Protein AF-A0A4Q3JNG3-F1 (afdb_monomer_lite)

Sequence (302 aa):
MRSLGPVLALSFLWLTTGCERRPDPTDTPTARASVAVTAATTSVREPAAAVPAASVPATAAASAPGRKRGPRGIKQVSTELSKRCGPKKDAENNLEMKMQMSESLDCMRRKMNADLDEVLLPLKKSDPARFKALMSEQATWNRALEVSCRAEEELAWLNFDDGSRDDGTARGYAYMGCLDTAITERVLYARAMGASDAAALARRIDEVQPRGSKVKAHLADRKKAAVRWVMTPPGKSEFGAPADWKAFAADLDTIEKNDAELARSTCAGWADLARALGGEEACRKKAELYYVLQGNGDPSER

Structure (mmCIF, N/CA/C/O backbone):
data_AF-A0A4Q3JNG3-F1
#
_entry.id   AF-A0A4Q3JNG3-F1
#
loop_
_atom_site.group_PDB
_atom_site.id
_atom_site.type_symbol
_atom_site.label_atom_id
_atom_site.label_alt_id
_atom_site.label_comp_id
_atom_site.label_asym_id
_atom_site.label_entity_id
_atom_site.label_seq_id
_atom_site.pdbx_PDB_ins_code
_atom_site.Cartn_x
_atom_site.Cartn_y
_atom_site.Cartn_z
_atom_site.occupancy
_atom_site.B_iso_or_equiv
_atom_site.auth_seq_id
_atom_site.auth_comp_id
_atom_site.auth_asym_id
_atom_site.auth_atom_id
_atom_site.pdbx_PDB_model_num
ATOM 1 N N . MET A 1 1 ? -18.462 58.525 2.658 1.00 42.47 1 MET A N 1
ATOM 2 C CA . MET A 1 1 ? -17.107 58.369 3.227 1.00 42.47 1 MET A CA 1
ATOM 3 C C . MET A 1 1 ? -17.106 57.108 4.079 1.00 42.47 1 MET A C 1
ATOM 5 O O . MET A 1 1 ? -17.708 57.113 5.143 1.00 42.47 1 MET A O 1
ATOM 9 N N . ARG A 1 2 ? -16.586 55.990 3.558 1.00 39.72 2 ARG A N 1
ATOM 10 C CA . ARG A 1 2 ? -16.548 54.695 4.258 1.00 39.72 2 ARG A CA 1
ATOM 11 C C . ARG A 1 2 ? -15.093 54.361 4.581 1.00 39.72 2 ARG A C 1
ATOM 13 O O . ARG A 1 2 ? -14.244 54.426 3.701 1.00 39.72 2 ARG A O 1
ATOM 20 N N . SER A 1 3 ? -14.855 54.084 5.858 1.00 37.91 3 SER A N 1
ATOM 21 C CA . SER A 1 3 ? -13.564 53.755 6.459 1.00 37.91 3 SER A CA 1
ATOM 22 C C . SER A 1 3 ? -13.060 52.395 5.960 1.00 37.91 3 SER A C 1
ATOM 24 O O . SER A 1 3 ? -13.808 51.418 5.963 1.00 37.91 3 SER A O 1
ATOM 26 N N . LEU A 1 4 ? -11.805 52.361 5.505 1.00 43.47 4 LEU A N 1
ATOM 27 C CA . LEU A 1 4 ? -11.046 51.155 5.180 1.00 43.47 4 LEU A CA 1
ATOM 28 C C . LEU A 1 4 ? -10.389 50.639 6.468 1.00 43.47 4 LEU A C 1
ATOM 30 O O . LEU A 1 4 ? -9.612 51.355 7.097 1.00 43.47 4 LEU A O 1
ATOM 34 N N . GLY A 1 5 ? -10.724 49.408 6.860 1.00 39.41 5 GLY A N 1
ATOM 35 C CA . GLY A 1 5 ? -10.081 48.698 7.967 1.00 39.41 5 GLY A CA 1
ATOM 36 C C . GLY A 1 5 ? -8.713 48.114 7.575 1.00 39.41 5 GLY A C 1
ATOM 37 O O . GLY A 1 5 ? -8.444 47.930 6.385 1.00 39.41 5 GLY A O 1
ATOM 38 N N . PRO A 1 6 ? -7.839 47.823 8.555 1.00 49.19 6 PRO A N 1
ATOM 39 C CA . PRO A 1 6 ? -6.454 47.445 8.305 1.00 49.19 6 PRO A CA 1
ATOM 40 C C . PRO A 1 6 ? -6.313 45.993 7.828 1.00 49.19 6 PRO A C 1
ATOM 42 O O . PRO A 1 6 ? -6.915 45.067 8.371 1.00 49.19 6 PRO A O 1
ATOM 45 N N . VAL A 1 7 ? -5.456 45.816 6.823 1.00 39.75 7 VAL A N 1
ATOM 46 C CA . VAL A 1 7 ? -4.972 44.530 6.315 1.00 39.75 7 VAL A CA 1
ATOM 47 C C . VAL A 1 7 ? -3.924 43.987 7.290 1.00 39.75 7 VAL A C 1
ATOM 49 O O . VAL A 1 7 ? -2.859 44.576 7.463 1.00 39.75 7 VAL A O 1
ATOM 52 N N . LEU A 1 8 ? -4.229 42.859 7.931 1.00 43.22 8 LEU A N 1
ATOM 53 C CA . LEU A 1 8 ? -3.277 42.068 8.712 1.00 43.22 8 LEU A CA 1
ATOM 54 C C . LEU A 1 8 ? -2.333 41.332 7.752 1.00 43.22 8 LEU A C 1
ATOM 56 O O . LEU A 1 8 ? -2.714 40.356 7.108 1.00 43.22 8 LEU A O 1
ATOM 60 N N . ALA A 1 9 ? -1.098 41.820 7.659 1.00 38.28 9 ALA A N 1
ATOM 61 C CA . ALA A 1 9 ? 0.003 41.140 6.994 1.00 38.28 9 ALA A CA 1
ATOM 62 C C . ALA A 1 9 ? 0.494 39.973 7.869 1.00 38.28 9 ALA A C 1
ATOM 64 O O . ALA A 1 9 ? 1.100 40.178 8.921 1.00 38.28 9 ALA A O 1
ATOM 65 N N . LEU A 1 10 ? 0.216 38.742 7.439 1.00 42.19 10 LEU A N 1
ATOM 66 C CA . LEU A 1 10 ? 0.813 37.528 7.993 1.00 42.19 10 LEU A CA 1
ATOM 67 C C . LEU A 1 10 ? 2.186 37.313 7.346 1.00 42.19 10 LEU A C 1
ATOM 69 O O . LEU A 1 10 ? 2.298 36.822 6.224 1.00 42.19 10 LEU A O 1
ATOM 73 N N . SER A 1 11 ? 3.233 37.700 8.070 1.00 38.81 11 SER A N 1
ATOM 74 C CA . SER A 1 11 ? 4.623 37.397 7.740 1.00 38.81 11 SER A CA 1
ATOM 75 C C . SER A 1 11 ? 4.890 35.898 7.903 1.00 38.81 11 SER A C 1
ATOM 77 O O . SER A 1 11 ? 4.956 35.385 9.019 1.00 38.81 11 SER A O 1
ATOM 79 N N . PHE A 1 12 ? 5.072 35.193 6.787 1.00 42.25 12 PHE A N 1
ATOM 80 C CA . PHE A 1 12 ? 5.659 33.854 6.761 1.00 42.25 12 PHE A CA 1
ATOM 81 C C . PHE A 1 12 ? 7.185 33.975 6.892 1.00 42.25 12 PHE A C 1
ATOM 83 O O . PHE A 1 12 ? 7.879 34.237 5.911 1.00 42.25 12 PHE A O 1
ATOM 90 N N . LEU A 1 13 ? 7.715 33.780 8.104 1.00 42.19 13 LEU A N 1
ATOM 91 C CA . LEU A 1 13 ? 9.133 33.470 8.296 1.00 42.19 13 LEU A CA 1
ATOM 92 C C . LEU A 1 13 ? 9.386 32.033 7.818 1.00 42.19 13 LEU A C 1
ATOM 94 O O . LEU A 1 13 ? 9.043 31.070 8.503 1.00 42.19 13 LEU A O 1
ATOM 98 N N . TRP A 1 14 ? 10.008 31.893 6.651 1.00 43.59 14 TRP A N 1
ATOM 99 C CA . TRP A 1 14 ? 10.692 30.663 6.266 1.00 43.59 14 TRP A CA 1
ATOM 100 C C . TRP A 1 14 ? 12.035 30.613 6.999 1.00 43.59 14 TRP A C 1
ATOM 102 O O . TRP A 1 14 ? 12.946 31.386 6.708 1.00 43.59 14 TRP A O 1
ATOM 112 N N . LEU A 1 15 ? 12.144 29.716 7.978 1.00 45.28 15 LEU A N 1
ATOM 113 C CA . LEU A 1 15 ? 13.413 29.335 8.592 1.00 45.28 15 LEU A CA 1
ATOM 114 C C . LEU A 1 15 ? 14.251 28.587 7.549 1.00 45.28 15 LEU A C 1
ATOM 116 O O . LEU A 1 15 ? 13.977 27.436 7.217 1.00 45.28 15 LEU A O 1
ATOM 120 N N . THR A 1 16 ? 15.282 29.253 7.039 1.00 49.97 16 THR A N 1
ATOM 121 C CA . THR A 1 16 ? 16.372 28.637 6.284 1.00 49.97 16 THR A CA 1
ATOM 122 C C . THR A 1 16 ? 17.246 27.841 7.252 1.00 49.97 16 THR A C 1
ATOM 124 O O . THR A 1 16 ? 18.165 28.385 7.865 1.00 49.97 16 THR A O 1
ATOM 127 N N . THR A 1 17 ? 16.956 26.555 7.436 1.00 52.09 17 THR A N 1
ATOM 128 C CA . THR A 1 17 ? 17.897 25.631 8.080 1.00 52.09 17 THR A CA 1
ATOM 129 C C . THR A 1 17 ? 19.062 25.381 7.130 1.00 52.09 17 THR A C 1
ATOM 131 O O . THR A 1 17 ? 18.867 24.931 6.001 1.00 52.09 17 THR A O 1
ATOM 134 N N . GLY A 1 18 ? 20.255 25.759 7.586 1.00 42.28 18 GLY A N 1
ATOM 135 C CA . GLY A 1 18 ? 21.490 25.759 6.820 1.00 42.28 18 GLY A CA 1
ATOM 136 C C . GLY A 1 18 ? 21.957 24.376 6.373 1.00 42.28 18 GLY A C 1
ATOM 137 O O . GLY A 1 18 ? 21.715 23.358 7.017 1.00 42.28 18 GLY A O 1
ATOM 138 N N . CYS A 1 19 ? 22.676 24.378 5.253 1.00 44.31 19 CYS A N 1
ATOM 139 C CA . CYS A 1 19 ? 23.507 23.274 4.805 1.00 44.31 19 CYS A CA 1
ATOM 140 C C . CYS A 1 19 ? 24.690 23.109 5.768 1.00 44.31 19 CYS A C 1
ATOM 142 O O . CYS A 1 19 ? 25.694 23.813 5.651 1.00 44.31 19 CYS A O 1
ATOM 144 N N . GLU A 1 20 ? 24.584 22.181 6.714 1.00 47.69 20 GLU A N 1
ATOM 145 C CA . GLU A 1 20 ? 25.717 21.755 7.531 1.00 47.69 20 GLU A CA 1
ATOM 146 C C . GLU A 1 20 ? 26.538 20.700 6.771 1.00 47.69 20 GLU A C 1
ATOM 148 O O . GLU A 1 20 ? 26.018 19.708 6.254 1.00 47.69 20 GLU A O 1
ATOM 153 N N . ARG A 1 21 ? 27.842 20.972 6.649 1.00 48.53 21 ARG A N 1
ATOM 154 C CA . ARG A 1 21 ? 28.859 20.106 6.038 1.00 48.53 21 ARG A CA 1
ATOM 155 C C . ARG A 1 21 ? 28.829 18.714 6.677 1.00 48.53 21 ARG A C 1
ATOM 157 O O . ARG A 1 21 ? 29.008 18.589 7.885 1.00 48.53 21 ARG A O 1
ATOM 164 N N . ARG A 1 22 ? 28.706 17.668 5.853 1.00 42.03 22 ARG A N 1
ATOM 165 C CA . ARG A 1 22 ? 29.042 16.288 6.244 1.00 42.03 22 ARG A CA 1
ATOM 166 C C . ARG A 1 22 ? 30.533 16.205 6.615 1.00 42.03 22 ARG A C 1
ATOM 168 O O . ARG A 1 22 ? 31.347 16.621 5.791 1.00 42.03 22 ARG A O 1
ATOM 175 N N . PRO A 1 23 ? 30.902 15.659 7.785 1.00 51.22 23 PRO A N 1
ATOM 176 C CA . PRO A 1 23 ? 32.274 15.249 8.050 1.00 51.22 23 PRO A CA 1
ATOM 177 C C . PRO A 1 23 ? 32.625 13.957 7.290 1.00 51.22 23 PRO A C 1
ATOM 179 O O . PRO A 1 23 ? 31.770 13.097 7.066 1.00 51.22 23 PRO A O 1
ATOM 182 N N . ASP A 1 24 ? 33.891 13.876 6.883 1.00 47.88 24 ASP A N 1
ATOM 183 C CA . ASP A 1 24 ? 34.539 12.781 6.152 1.00 47.88 24 ASP A CA 1
ATOM 184 C C . ASP A 1 24 ? 34.564 11.472 6.975 1.00 47.88 24 ASP A C 1
ATOM 186 O O . ASP A 1 24 ? 34.831 11.529 8.180 1.00 47.88 24 ASP A O 1
ATOM 190 N N . PRO A 1 25 ? 34.321 10.286 6.382 1.00 52.41 25 PRO A N 1
ATOM 191 C CA . PRO A 1 25 ? 34.333 9.018 7.094 1.00 52.41 25 PRO A CA 1
ATOM 192 C C . PRO A 1 25 ? 35.705 8.343 6.971 1.00 52.41 25 PRO A C 1
ATOM 194 O O . PRO A 1 25 ? 35.852 7.323 6.303 1.00 52.41 25 PRO A O 1
ATOM 197 N N . THR A 1 26 ? 36.714 8.880 7.644 1.00 54.41 26 THR A N 1
ATOM 198 C CA . THR A 1 26 ? 37.972 8.160 7.892 1.00 54.41 26 THR A CA 1
ATOM 199 C C . THR A 1 26 ? 38.423 8.457 9.305 1.00 54.41 26 THR A C 1
ATOM 201 O O . THR A 1 26 ? 39.053 9.475 9.549 1.00 54.41 26 THR A O 1
ATOM 204 N N . ASP A 1 27 ? 37.976 7.614 10.234 1.00 43.53 27 ASP A N 1
ATOM 205 C CA . ASP A 1 27 ? 38.786 7.043 11.314 1.00 43.53 27 ASP A CA 1
ATOM 206 C C . ASP A 1 27 ? 37.852 6.430 12.359 1.00 43.53 27 ASP A C 1
ATOM 208 O O . ASP A 1 27 ? 37.088 7.106 13.049 1.00 43.53 27 ASP A O 1
ATOM 212 N N . THR A 1 28 ? 37.897 5.108 12.500 1.00 42.06 28 THR A N 1
ATOM 213 C CA . THR A 1 28 ? 37.402 4.461 13.716 1.00 42.06 28 THR A CA 1
ATOM 214 C C . THR A 1 28 ? 38.398 3.387 14.132 1.00 42.06 28 THR A C 1
ATOM 216 O O . THR A 1 28 ? 38.625 2.442 13.373 1.00 42.06 28 THR A O 1
ATOM 219 N N . PRO A 1 29 ? 39.017 3.514 15.317 1.00 51.44 29 PRO A N 1
ATOM 220 C CA . PRO A 1 29 ? 39.922 2.508 15.833 1.00 51.44 29 PRO A CA 1
ATOM 221 C C . PRO A 1 29 ? 39.135 1.293 16.332 1.00 51.44 29 PRO A C 1
ATOM 223 O O . PRO A 1 29 ? 38.170 1.392 17.090 1.00 51.44 29 PRO A O 1
ATOM 226 N N . THR A 1 30 ? 39.595 0.123 15.908 1.00 46.47 30 THR A N 1
ATOM 227 C CA . THR A 1 30 ? 39.128 -1.194 16.334 1.00 46.47 30 THR A CA 1
ATOM 228 C C . THR A 1 30 ? 39.436 -1.420 17.816 1.00 46.47 30 THR A C 1
ATOM 230 O O . THR A 1 30 ? 40.560 -1.769 18.172 1.00 46.47 30 THR A O 1
ATOM 233 N N . ALA A 1 31 ? 38.438 -1.285 18.691 1.00 44.03 31 ALA A N 1
ATOM 234 C CA . ALA A 1 31 ? 38.508 -1.777 20.066 1.00 44.03 31 ALA A CA 1
ATOM 235 C C . ALA A 1 31 ? 37.726 -3.096 20.181 1.00 44.03 31 ALA A C 1
ATOM 237 O O . ALA A 1 31 ? 36.497 -3.119 20.203 1.00 44.03 31 ALA A O 1
ATOM 238 N N . ARG A 1 32 ? 38.456 -4.218 20.241 1.00 49.41 32 ARG A N 1
ATOM 239 C CA . ARG A 1 32 ? 37.916 -5.530 20.627 1.00 49.41 32 ARG A CA 1
ATOM 240 C C . ARG A 1 32 ? 37.642 -5.525 22.132 1.00 49.41 32 ARG A C 1
ATOM 242 O O . ARG A 1 32 ? 38.581 -5.578 22.920 1.00 49.41 32 ARG A O 1
ATOM 249 N N . ALA A 1 33 ? 36.372 -5.524 22.520 1.00 45.81 33 ALA A N 1
ATOM 250 C CA . ALA A 1 33 ? 35.957 -5.920 23.860 1.00 45.81 33 ALA A CA 1
ATOM 251 C C . ALA A 1 33 ? 35.550 -7.401 23.836 1.00 45.81 33 ALA A C 1
ATOM 253 O O . ALA A 1 33 ? 34.539 -7.773 23.241 1.00 45.81 33 ALA A O 1
ATOM 254 N N . SER A 1 34 ? 36.361 -8.249 24.465 1.00 49.69 34 SER A N 1
ATOM 255 C CA . SER A 1 34 ? 36.009 -9.635 24.771 1.00 49.69 34 SER A CA 1
ATOM 256 C C . SER A 1 34 ? 35.038 -9.641 25.950 1.00 49.69 34 SER A C 1
ATOM 258 O O . SER A 1 34 ? 35.424 -9.292 27.063 1.00 49.69 34 SER A O 1
ATOM 260 N N . VAL A 1 35 ? 33.785 -10.033 25.721 1.00 46.78 35 VAL A N 1
ATOM 261 C CA . VAL A 1 35 ? 32.819 -10.284 26.798 1.00 46.78 35 VAL A CA 1
ATOM 262 C C . VAL A 1 35 ? 32.815 -11.780 27.090 1.00 46.78 35 VAL A C 1
ATOM 264 O O . VAL A 1 35 ? 32.500 -12.595 26.224 1.00 46.78 35 VAL A O 1
ATOM 267 N N . ALA A 1 36 ? 33.199 -12.134 28.316 1.00 45.00 36 ALA A N 1
ATOM 268 C CA . ALA A 1 36 ? 33.076 -13.480 28.848 1.00 45.00 36 ALA A CA 1
ATOM 269 C C . ALA A 1 36 ? 31.589 -13.831 29.020 1.00 45.00 36 ALA A C 1
ATOM 271 O O . ALA A 1 36 ? 30.841 -13.110 29.678 1.00 45.00 36 ALA A O 1
ATOM 272 N N . VAL A 1 37 ? 31.169 -14.942 28.416 1.00 46.34 37 VAL A N 1
ATOM 273 C CA . VAL A 1 37 ? 29.823 -15.501 28.563 1.00 46.34 37 VAL A CA 1
ATOM 274 C C . VAL A 1 37 ? 29.821 -16.424 29.777 1.00 46.34 37 VAL A C 1
ATOM 276 O O . VAL A 1 37 ? 30.382 -17.517 29.739 1.00 46.34 37 VAL A O 1
ATOM 279 N N . THR A 1 38 ? 29.185 -15.989 30.860 1.00 51.25 38 THR A N 1
ATOM 280 C CA . THR A 1 38 ? 28.880 -16.837 32.016 1.00 51.25 38 THR A CA 1
ATOM 281 C C . THR A 1 38 ? 27.617 -17.638 31.706 1.00 51.25 38 THR A C 1
ATOM 283 O O . THR A 1 38 ? 26.529 -17.078 31.582 1.00 51.25 38 THR A O 1
ATOM 286 N N . ALA A 1 39 ? 27.754 -18.955 31.552 1.00 46.50 39 ALA A N 1
ATOM 287 C CA . ALA A 1 39 ? 26.625 -19.861 31.385 1.00 46.50 39 ALA A CA 1
ATOM 288 C C . ALA A 1 39 ? 25.876 -20.015 32.720 1.00 46.50 39 ALA A C 1
ATOM 290 O O . ALA A 1 39 ? 26.398 -20.597 33.669 1.00 46.50 39 ALA A O 1
ATOM 291 N N . ALA A 1 40 ? 24.651 -19.495 32.794 1.00 51.16 40 ALA A N 1
ATOM 292 C CA . ALA A 1 40 ? 23.727 -19.771 33.887 1.00 51.16 40 ALA A CA 1
ATOM 293 C C . ALA A 1 40 ? 22.872 -20.997 33.530 1.00 51.16 40 ALA A C 1
ATOM 295 O O . ALA A 1 40 ? 21.960 -20.924 32.707 1.00 51.16 40 ALA A O 1
ATOM 296 N N . THR A 1 41 ? 23.169 -22.131 34.160 1.00 56.12 41 THR A N 1
ATOM 297 C CA . THR A 1 41 ? 22.300 -23.314 34.203 1.00 56.12 41 THR A CA 1
ATOM 298 C C . THR A 1 41 ? 20.980 -22.953 34.879 1.00 56.12 41 THR A C 1
ATOM 300 O O . THR A 1 41 ? 20.932 -22.725 36.087 1.00 56.12 41 THR A O 1
ATOM 303 N N . THR A 1 42 ? 19.902 -22.895 34.100 1.00 54.69 42 THR A N 1
ATOM 304 C CA . THR A 1 42 ? 18.534 -22.758 34.607 1.00 54.69 42 THR A CA 1
ATOM 305 C C . THR A 1 42 ? 17.940 -24.142 34.857 1.00 54.69 42 THR A C 1
ATOM 307 O O . THR A 1 42 ? 17.941 -25.014 33.992 1.00 54.69 42 THR A O 1
ATOM 310 N N . SER A 1 43 ? 17.473 -24.330 36.089 1.00 61.28 43 SER A N 1
ATOM 311 C CA . SER A 1 43 ? 16.797 -25.523 36.590 1.00 61.28 43 SER A CA 1
ATOM 312 C C . SER A 1 43 ? 15.460 -25.734 35.873 1.00 61.28 43 SER A C 1
ATOM 314 O O . SER A 1 43 ? 14.629 -24.825 35.810 1.00 61.28 43 SER A O 1
ATOM 316 N N . VAL A 1 44 ? 15.264 -26.936 35.330 1.00 52.59 44 VAL A N 1
ATOM 317 C CA . VAL A 1 44 ? 14.016 -27.387 34.706 1.00 52.59 44 VAL A CA 1
ATOM 318 C C . VAL A 1 44 ? 12.987 -27.613 35.812 1.00 52.59 44 VAL A C 1
ATOM 320 O O . VAL A 1 44 ? 13.115 -28.541 36.608 1.00 52.59 44 VAL A O 1
ATOM 323 N N . ARG A 1 45 ? 11.968 -26.750 35.873 1.00 57.28 45 ARG A N 1
ATOM 324 C CA . ARG A 1 45 ? 10.807 -26.922 36.751 1.00 57.28 45 ARG A CA 1
ATOM 325 C C . ARG A 1 45 ? 9.694 -27.630 35.978 1.00 57.28 45 ARG A C 1
ATOM 327 O O . ARG A 1 45 ? 9.286 -27.186 34.910 1.00 57.28 45 ARG A O 1
ATOM 334 N N . GLU A 1 46 ? 9.254 -28.738 36.550 1.00 60.94 46 GLU A N 1
ATOM 335 C CA . GLU A 1 46 ? 8.200 -29.645 36.094 1.00 60.94 46 GLU A CA 1
ATOM 336 C C . GLU A 1 46 ? 6.856 -28.915 35.854 1.00 60.94 46 GLU A C 1
ATOM 338 O O . GLU A 1 46 ? 6.488 -28.045 36.655 1.00 60.94 46 GLU A O 1
ATOM 343 N N . PRO A 1 47 ? 6.113 -29.217 34.770 1.00 62.66 47 PRO A N 1
ATOM 344 C CA . PRO A 1 47 ? 4.846 -28.555 34.479 1.00 62.66 47 PRO A CA 1
ATOM 345 C C . PRO A 1 47 ? 3.724 -29.076 35.388 1.00 62.66 47 PRO A C 1
ATOM 347 O O . PRO A 1 47 ? 3.372 -30.253 35.366 1.00 62.66 47 PRO A O 1
ATOM 350 N N . ALA A 1 48 ? 3.129 -28.167 36.163 1.00 58.88 48 ALA A N 1
ATOM 351 C CA . ALA A 1 48 ? 1.906 -28.428 36.912 1.00 58.88 48 ALA A CA 1
ATOM 352 C C . ALA A 1 48 ? 0.712 -28.621 35.959 1.00 58.88 48 ALA A C 1
ATOM 354 O O . ALA A 1 48 ? 0.577 -27.920 34.953 1.00 58.88 48 ALA A O 1
ATOM 355 N N . ALA A 1 49 ? -0.148 -29.580 36.303 1.00 60.25 49 ALA A N 1
ATOM 356 C CA . ALA A 1 49 ? -1.317 -29.999 35.542 1.00 60.25 49 ALA A CA 1
ATOM 357 C C . ALA A 1 49 ? -2.253 -28.833 35.166 1.00 60.25 49 ALA A C 1
ATOM 359 O O . ALA A 1 49 ? -2.569 -27.965 35.981 1.00 60.25 49 ALA A O 1
ATOM 360 N N . ALA A 1 50 ? -2.711 -28.852 33.914 1.00 51.00 50 ALA A N 1
ATOM 361 C CA . ALA A 1 50 ? -3.607 -27.863 33.336 1.00 51.00 50 ALA A CA 1
ATOM 362 C C . ALA A 1 50 ? -4.995 -27.899 33.998 1.00 51.00 50 ALA A C 1
ATOM 364 O O . ALA A 1 50 ? -5.691 -28.914 33.971 1.00 51.00 50 ALA A O 1
ATOM 365 N N . VAL A 1 51 ? -5.409 -26.760 34.553 1.00 59.97 51 VAL A N 1
ATOM 366 C CA . VAL A 1 51 ? -6.786 -26.516 34.996 1.00 59.97 51 VAL A CA 1
ATOM 367 C C . VAL A 1 51 ? -7.642 -26.220 33.754 1.00 59.97 51 VAL A C 1
ATOM 369 O O . VAL A 1 51 ? -7.241 -25.380 32.944 1.00 59.97 51 VAL A O 1
ATOM 372 N N . PRO A 1 52 ? -8.803 -26.875 33.562 1.00 58.62 52 PRO A N 1
ATOM 373 C CA . PRO A 1 52 ? -9.677 -26.605 32.425 1.00 58.62 52 PRO A CA 1
ATOM 374 C C . PRO A 1 52 ? -10.187 -25.159 32.473 1.00 58.62 52 PRO A C 1
ATOM 376 O O . PRO A 1 52 ? -10.805 -24.728 33.447 1.00 58.62 52 PRO A O 1
ATOM 379 N N . ALA A 1 53 ? -9.907 -24.403 31.411 1.00 52.16 53 ALA A N 1
ATOM 380 C CA . ALA A 1 53 ? -10.354 -23.027 31.258 1.00 52.16 53 ALA A CA 1
ATOM 381 C C . ALA A 1 53 ? -11.886 -22.979 31.163 1.00 52.16 53 ALA A C 1
ATOM 383 O O . ALA A 1 53 ? -12.484 -23.498 30.218 1.00 52.16 53 ALA A O 1
ATOM 384 N N . ALA A 1 54 ? -12.515 -22.340 32.150 1.00 49.62 54 ALA A N 1
ATOM 385 C CA . ALA A 1 54 ? -13.939 -22.050 32.142 1.00 49.62 54 ALA A CA 1
ATOM 386 C C . ALA A 1 54 ? -14.290 -21.212 30.903 1.00 49.62 54 ALA A C 1
ATOM 388 O O . ALA A 1 54 ? -13.775 -20.111 30.699 1.00 49.62 54 ALA A O 1
ATOM 389 N N . SER A 1 55 ? -15.160 -21.759 30.060 1.00 48.72 55 SER A N 1
ATOM 390 C CA . SER A 1 55 ? -15.673 -21.108 28.861 1.00 48.72 55 SER A CA 1
ATOM 391 C C . SER A 1 55 ? -16.594 -19.964 29.284 1.00 48.72 55 SER A C 1
ATOM 393 O O . SER A 1 55 ? -17.733 -20.194 29.685 1.00 48.72 55 SER A O 1
ATOM 395 N N . VAL A 1 56 ? -16.105 -18.724 29.240 1.00 46.94 56 VAL A N 1
ATOM 396 C CA . VAL A 1 56 ? -16.964 -17.554 29.449 1.00 46.94 56 VAL A CA 1
ATOM 397 C C . VAL A 1 56 ? -17.853 -17.412 28.208 1.00 46.94 56 VAL A C 1
ATOM 399 O O . VAL A 1 56 ? -17.319 -17.295 27.101 1.00 46.94 56 VAL A O 1
ATOM 402 N N . PRO A 1 57 ? -19.190 -17.449 28.342 1.00 47.81 57 PRO A N 1
ATOM 403 C CA . PRO A 1 57 ? -20.082 -17.273 27.208 1.00 47.81 57 PRO A CA 1
ATOM 404 C C . PRO A 1 57 ? -19.865 -15.886 26.601 1.00 47.81 57 PRO A C 1
ATOM 406 O O . PRO A 1 57 ? -19.852 -14.879 27.307 1.00 47.81 57 PRO A O 1
ATOM 409 N N . ALA A 1 58 ? -19.689 -15.846 25.280 1.00 46.44 58 ALA A N 1
ATOM 410 C CA . ALA A 1 58 ? -19.618 -14.616 24.508 1.00 46.44 58 ALA A CA 1
ATOM 411 C C . ALA A 1 58 ? -20.970 -13.897 24.596 1.00 46.44 58 ALA A C 1
ATOM 413 O O . ALA A 1 58 ? -21.884 -14.147 23.810 1.00 46.44 58 ALA A O 1
ATOM 414 N N . THR A 1 59 ? -21.122 -13.018 25.583 1.00 43.28 59 THR A N 1
ATOM 415 C CA . THR A 1 59 ? -22.249 -12.098 25.660 1.00 43.28 59 THR A CA 1
ATOM 416 C C . THR A 1 59 ? -22.178 -11.195 24.437 1.00 43.28 59 THR A C 1
ATOM 418 O O . THR A 1 59 ? -21.302 -10.338 24.321 1.00 43.28 59 THR A O 1
ATOM 421 N N . ALA A 1 60 ? -23.090 -11.423 23.491 1.00 46.84 60 ALA A N 1
ATOM 422 C CA . ALA A 1 60 ? -23.323 -10.544 22.360 1.00 46.84 60 ALA A CA 1
ATOM 423 C C . ALA A 1 60 ? -23.672 -9.156 22.911 1.00 46.84 60 ALA A C 1
ATOM 425 O O . ALA A 1 60 ? -24.794 -8.910 23.352 1.00 46.84 60 ALA A O 1
ATOM 426 N N . ALA A 1 61 ? -22.678 -8.269 22.959 1.00 49.03 61 ALA A N 1
ATOM 427 C CA . ALA A 1 61 ? -22.857 -6.899 23.398 1.00 49.03 61 ALA A CA 1
ATOM 428 C C . ALA A 1 61 ? -23.902 -6.244 22.489 1.00 49.03 61 ALA A C 1
ATOM 430 O O . ALA A 1 61 ? -23.654 -6.008 21.302 1.00 49.03 61 ALA A O 1
ATOM 431 N N . ALA A 1 62 ? -25.088 -5.991 23.048 1.00 47.47 62 ALA A N 1
ATOM 432 C CA . ALA A 1 62 ? -26.139 -5.236 22.393 1.00 47.47 62 ALA A CA 1
ATOM 433 C C . ALA A 1 62 ? -25.535 -3.920 21.887 1.00 47.47 62 ALA A C 1
ATOM 435 O O . ALA A 1 62 ? -24.897 -3.177 22.636 1.00 47.47 62 ALA A O 1
ATOM 436 N N . SER A 1 63 ? -25.659 -3.685 20.582 1.00 47.53 63 SER A N 1
ATOM 437 C CA . SER A 1 63 ? -25.043 -2.542 19.914 1.00 47.53 63 SER A CA 1
ATOM 438 C C . SER A 1 63 ? -25.568 -1.250 20.528 1.00 47.53 63 SER A C 1
ATOM 440 O O . SER A 1 63 ? -26.747 -0.935 20.383 1.00 47.53 63 SER A O 1
ATOM 442 N N . ALA A 1 64 ? -24.694 -0.509 21.212 1.00 49.72 64 ALA A N 1
ATOM 443 C CA . ALA A 1 64 ? -25.024 0.815 21.713 1.00 49.72 64 ALA A CA 1
ATOM 444 C C . ALA A 1 64 ? -25.575 1.679 20.555 1.00 49.72 64 ALA A C 1
ATOM 446 O O . ALA A 1 64 ? -24.980 1.687 19.465 1.00 49.72 64 ALA A O 1
ATOM 447 N N . PRO A 1 65 ? -26.704 2.383 20.751 1.00 43.50 65 PRO A N 1
ATOM 448 C CA . PRO A 1 65 ? -27.276 3.247 19.728 1.00 43.50 65 PRO A CA 1
ATOM 449 C C . PRO A 1 65 ? -26.254 4.329 19.355 1.00 43.50 65 PRO A C 1
A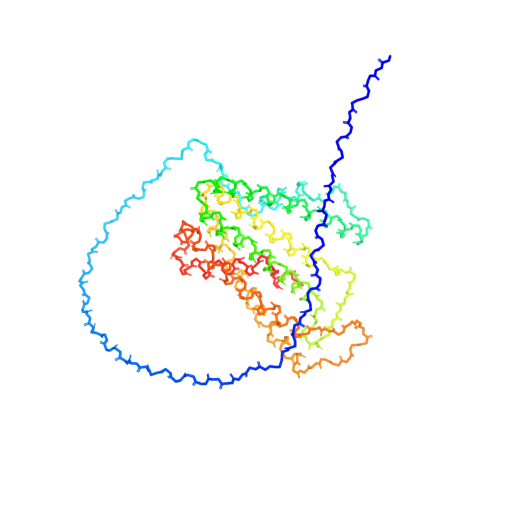TOM 451 O O . PRO A 1 65 ? -25.818 5.099 20.205 1.00 43.50 65 PRO A O 1
ATOM 454 N N . GLY A 1 66 ? -25.829 4.344 18.086 1.00 63.94 66 GLY A N 1
ATOM 455 C CA . GLY A 1 66 ? -24.851 5.306 17.557 1.00 63.94 66 GLY A CA 1
ATOM 456 C C . GLY A 1 66 ? -23.571 4.713 16.956 1.00 63.94 66 GLY A C 1
ATOM 457 O O . GLY A 1 66 ? -22.778 5.469 16.398 1.00 63.94 66 GLY A O 1
ATOM 458 N N . ARG A 1 67 ? -23.347 3.388 16.994 1.00 64.75 67 ARG A N 1
ATOM 459 C CA . ARG A 1 67 ? -22.218 2.791 16.249 1.00 64.75 67 ARG A CA 1
ATOM 460 C C . ARG A 1 67 ? -22.394 3.018 14.743 1.00 64.75 67 ARG A C 1
ATOM 462 O O . ARG A 1 67 ? -23.358 2.534 14.146 1.00 64.75 67 ARG A O 1
ATOM 469 N N . LYS A 1 68 ? -21.448 3.742 14.126 1.00 74.81 68 LYS A N 1
ATOM 470 C CA . LYS A 1 68 ? -21.345 3.855 12.663 1.00 74.81 68 LYS A CA 1
ATOM 471 C C . LYS A 1 68 ? -21.321 2.435 12.088 1.00 74.81 68 LYS A C 1
ATOM 473 O O . LYS A 1 68 ? -20.557 1.595 12.559 1.00 74.81 68 LYS A O 1
ATOM 478 N N . ARG A 1 69 ? -22.180 2.148 11.101 1.00 77.81 69 ARG A N 1
ATOM 479 C CA . ARG A 1 69 ? -22.152 0.850 10.407 1.00 77.81 69 ARG A CA 1
ATOM 480 C C . ARG A 1 69 ? -20.749 0.637 9.836 1.00 77.81 69 ARG A C 1
ATOM 482 O O . ARG A 1 69 ? -20.217 1.551 9.206 1.00 77.81 69 ARG A O 1
ATOM 489 N N . GLY A 1 70 ? -20.189 -0.553 10.049 1.00 76.62 70 GLY A N 1
ATOM 490 C CA . GLY A 1 70 ? -18.896 -0.940 9.491 1.00 76.62 70 GLY A CA 1
ATOM 491 C C . GLY A 1 70 ? -18.851 -0.799 7.962 1.00 76.62 70 GLY A C 1
ATOM 492 O O . GLY A 1 70 ? -19.899 -0.725 7.302 1.00 76.62 70 GLY A O 1
ATOM 493 N N . PRO A 1 71 ? -17.647 -0.726 7.373 1.00 82.38 71 PRO A N 1
ATOM 494 C CA . PRO A 1 71 ? -17.493 -0.568 5.934 1.00 82.38 71 PRO A CA 1
ATOM 495 C C . PRO A 1 71 ? -18.070 -1.773 5.181 1.00 82.38 71 PRO A C 1
ATOM 497 O O . PRO A 1 71 ? -17.909 -2.925 5.577 1.00 82.38 71 PRO A O 1
ATOM 500 N N . ARG A 1 72 ? -18.723 -1.513 4.045 1.00 78.69 72 ARG A N 1
ATOM 501 C CA . ARG A 1 72 ? -19.432 -2.533 3.252 1.00 78.69 72 ARG A CA 1
ATOM 502 C C . ARG A 1 72 ? -18.522 -3.278 2.249 1.00 78.69 72 ARG A C 1
ATOM 504 O O . ARG A 1 72 ? -18.951 -3.622 1.153 1.00 78.69 72 ARG A O 1
ATOM 511 N N . GLY A 1 73 ? -17.271 -3.537 2.632 1.00 93.00 73 GLY A N 1
ATOM 512 C CA . GLY A 1 73 ? -16.273 -4.247 1.817 1.00 93.00 73 GLY A CA 1
ATOM 513 C C . GLY A 1 73 ? -15.565 -3.383 0.763 1.00 93.00 73 GLY A C 1
ATOM 514 O O . GLY A 1 73 ? -15.966 -2.250 0.486 1.00 93.00 73 GLY A O 1
ATOM 515 N N . ILE A 1 74 ? -14.497 -3.929 0.168 1.00 95.44 74 ILE A N 1
ATOM 516 C CA . ILE A 1 74 ? -13.574 -3.176 -0.700 1.00 95.44 74 ILE A CA 1
ATOM 517 C C . ILE A 1 74 ? -14.236 -2.653 -1.982 1.00 95.44 74 ILE A C 1
ATOM 519 O O . ILE A 1 74 ? -14.014 -1.509 -2.364 1.00 95.44 74 ILE A O 1
ATOM 523 N N . LYS A 1 75 ? -15.127 -3.439 -2.607 1.00 96.19 75 LYS A N 1
ATOM 524 C CA . LYS A 1 75 ? -15.819 -3.052 -3.851 1.00 96.19 75 LYS A CA 1
ATOM 525 C C . LYS A 1 75 ? -16.674 -1.803 -3.666 1.00 96.19 75 LYS A C 1
ATOM 527 O O . LYS A 1 75 ? -16.701 -0.936 -4.536 1.00 96.19 75 LYS A O 1
ATOM 532 N N . GLN A 1 76 ? -17.352 -1.687 -2.523 1.00 96.00 76 GLN A N 1
ATOM 533 C CA . GLN A 1 76 ? -18.143 -0.499 -2.230 1.00 96.00 76 GLN A CA 1
ATOM 534 C C . GLN A 1 76 ? -17.255 0.713 -1.938 1.00 96.00 76 GLN A C 1
ATOM 536 O O . GLN A 1 76 ? -17.592 1.809 -2.377 1.00 96.00 76 GLN A O 1
ATOM 541 N N . VAL A 1 77 ? -16.140 0.526 -1.222 1.00 96.50 77 VAL A N 1
ATOM 542 C CA . VAL A 1 77 ? -15.172 1.608 -0.985 1.00 96.50 77 VAL A CA 1
ATOM 543 C C . VAL A 1 77 ? -14.619 2.118 -2.316 1.00 96.50 77 VAL A C 1
ATOM 545 O O . VAL A 1 77 ? -14.704 3.314 -2.571 1.00 96.50 77 VAL A O 1
ATOM 548 N N . SER A 1 78 ? -14.160 1.220 -3.189 1.00 97.00 78 SER A N 1
ATOM 549 C CA . SER A 1 78 ? -13.691 1.558 -4.538 1.00 97.00 78 SER A CA 1
ATOM 550 C C . SER A 1 78 ? -14.772 2.295 -5.337 1.00 97.00 78 SER A C 1
ATOM 552 O O . SER A 1 78 ? -14.544 3.418 -5.767 1.00 97.00 78 SER A O 1
ATOM 554 N N . THR A 1 79 ? -15.999 1.764 -5.413 1.00 97.50 79 THR A N 1
ATOM 555 C CA . THR A 1 79 ? -17.115 2.413 -6.134 1.00 97.50 79 THR A CA 1
ATOM 556 C C . THR A 1 79 ? -17.418 3.822 -5.608 1.00 97.50 79 THR A C 1
ATOM 558 O O . THR A 1 79 ? -17.677 4.743 -6.384 1.00 97.50 79 THR A O 1
ATOM 561 N N . GLU A 1 80 ? -17.406 4.016 -4.286 1.00 97.00 80 GLU A N 1
ATOM 562 C CA . GLU A 1 80 ? -17.606 5.331 -3.672 1.00 97.00 80 GLU A CA 1
ATOM 563 C C . GLU A 1 80 ? -16.483 6.303 -4.050 1.00 97.00 80 GLU A C 1
ATOM 565 O O . GLU A 1 80 ? -16.763 7.447 -4.421 1.00 97.00 80 GLU A O 1
ATOM 570 N N . LEU A 1 81 ? -15.229 5.848 -3.966 1.00 97.44 81 LEU A N 1
ATOM 571 C CA . LEU A 1 81 ? -14.058 6.645 -4.312 1.00 97.44 81 LEU A CA 1
ATOM 572 C C . LEU A 1 81 ? -14.060 6.999 -5.799 1.00 97.44 81 LEU A C 1
ATOM 574 O O . LEU A 1 81 ? -13.963 8.181 -6.111 1.00 97.44 81 LEU A O 1
ATOM 578 N N . SER A 1 82 ? -14.294 6.049 -6.705 1.00 97.25 82 SER A N 1
ATOM 579 C CA . SER A 1 82 ? -14.384 6.313 -8.146 1.00 97.25 82 SER A CA 1
ATOM 580 C C . SER A 1 82 ? -15.528 7.272 -8.479 1.00 97.25 82 SER A C 1
ATOM 582 O O . SER A 1 82 ? -15.341 8.217 -9.238 1.00 97.25 82 SER A O 1
ATOM 584 N N . LYS A 1 83 ? -16.706 7.126 -7.856 1.00 97.81 83 LYS A N 1
ATOM 585 C CA . LYS A 1 83 ? -17.821 8.065 -8.070 1.00 97.81 83 LYS A CA 1
ATOM 586 C C . LYS A 1 83 ? -17.475 9.486 -7.614 1.00 97.81 83 LYS A C 1
ATOM 588 O O . LYS A 1 83 ? -17.850 10.470 -8.260 1.00 97.81 83 LYS A O 1
ATOM 593 N N . ARG A 1 84 ? -16.804 9.610 -6.467 1.00 97.69 84 ARG A N 1
ATOM 594 C CA . ARG A 1 84 ? -16.492 10.904 -5.853 1.00 97.69 84 ARG A CA 1
ATOM 595 C C . ARG A 1 84 ? -15.305 11.588 -6.525 1.00 97.69 84 ARG A C 1
ATOM 597 O O . ARG A 1 84 ? -15.409 12.766 -6.853 1.00 97.69 84 ARG A O 1
ATOM 604 N N . CYS A 1 85 ? -14.222 10.848 -6.706 1.00 98.25 85 CYS A N 1
ATOM 605 C CA . CYS A 1 85 ? -12.911 11.340 -7.100 1.00 98.25 85 CYS A CA 1
ATOM 606 C C . CYS A 1 85 ? -12.538 11.033 -8.548 1.00 98.25 85 CYS A C 1
ATOM 608 O O . CYS A 1 85 ? -11.622 11.670 -9.042 1.00 98.25 85 CYS A O 1
ATOM 610 N N . GLY A 1 86 ? -13.227 10.109 -9.221 1.00 96.25 86 GLY A N 1
ATOM 611 C CA . GLY A 1 86 ? -12.937 9.770 -10.610 1.00 96.25 86 GLY A CA 1
ATOM 612 C C . GLY A 1 86 ? -13.248 10.904 -11.595 1.00 96.25 86 GLY A C 1
ATOM 613 O O . GLY A 1 86 ? -13.982 11.851 -11.251 1.00 96.25 86 GLY A O 1
ATOM 614 N N . PRO A 1 87 ? -12.715 10.789 -12.826 1.00 95.38 87 PRO A N 1
ATOM 615 C CA . PRO A 1 87 ? -12.840 11.807 -13.860 1.00 95.38 87 PRO A CA 1
ATOM 616 C C . PRO A 1 87 ? -14.306 12.104 -14.188 1.00 95.38 87 PRO A C 1
ATOM 618 O O . PRO A 1 87 ? -15.187 11.251 -14.069 1.00 95.38 87 PRO A O 1
ATOM 621 N N . LYS A 1 88 ? -14.582 13.356 -14.569 1.00 94.94 88 LYS A N 1
ATOM 622 C CA . LYS A 1 88 ? -15.935 13.818 -14.944 1.00 94.94 88 LYS A CA 1
ATOM 623 C C . LYS A 1 88 ? -16.187 13.816 -16.448 1.00 94.94 88 LYS A C 1
ATOM 625 O O . LYS A 1 88 ? -17.334 13.951 -16.859 1.00 94.94 88 LYS A O 1
ATOM 630 N N . LYS A 1 89 ? -15.128 13.686 -17.240 1.00 96.06 89 LYS A N 1
ATOM 631 C CA . LYS A 1 89 ? -15.144 13.591 -18.696 1.00 96.06 89 LYS A CA 1
ATOM 632 C C . LYS A 1 89 ? -14.043 12.633 -19.130 1.00 96.06 89 LYS A C 1
ATOM 634 O O . LYS A 1 89 ? -13.064 12.480 -18.399 1.00 96.06 89 LYS A O 1
ATOM 639 N N . ASP A 1 90 ? -14.201 12.043 -20.302 1.00 96.12 90 ASP A N 1
ATOM 640 C CA . ASP A 1 90 ? -13.164 11.205 -20.890 1.00 96.12 90 ASP A CA 1
ATOM 641 C C . ASP A 1 90 ? -11.953 12.064 -21.282 1.00 96.12 90 ASP A C 1
ATOM 643 O O . ASP A 1 90 ? -12.088 13.248 -21.606 1.00 96.12 90 ASP A O 1
ATOM 647 N N . ALA A 1 91 ? -10.759 11.485 -21.190 1.00 95.56 91 ALA A N 1
ATOM 648 C CA . ALA A 1 91 ? -9.530 12.136 -21.621 1.00 95.56 91 ALA A CA 1
ATOM 649 C C . ALA A 1 91 ? -9.365 12.017 -23.141 1.00 95.56 91 ALA A C 1
ATOM 651 O O . ALA A 1 91 ? -9.558 10.942 -23.705 1.00 95.56 91 ALA A O 1
ATOM 652 N N . GLU A 1 92 ? -8.942 13.094 -23.800 1.00 96.31 92 GLU A N 1
ATOM 653 C CA . GLU A 1 92 ? -8.734 13.098 -25.254 1.00 96.31 92 GLU A CA 1
ATOM 654 C C . GLU A 1 92 ? -7.375 12.504 -25.656 1.00 96.31 92 GLU A C 1
ATOM 656 O O . GLU A 1 92 ? -7.156 12.143 -26.812 1.00 96.31 92 GLU A O 1
ATOM 661 N N . ASN A 1 93 ? -6.430 12.416 -24.715 1.00 94.06 93 ASN A N 1
ATOM 662 C CA . ASN A 1 93 ? -5.082 11.908 -24.953 1.00 94.06 93 ASN A CA 1
ATOM 663 C C . ASN A 1 93 ? -4.414 11.395 -23.662 1.00 94.06 93 ASN A C 1
ATOM 665 O O . ASN A 1 93 ? -4.906 11.596 -22.550 1.00 94.06 93 ASN A O 1
ATOM 669 N N . ASN A 1 94 ? -3.243 10.765 -23.809 1.00 92.50 94 ASN A N 1
ATOM 670 C CA . ASN A 1 94 ? -2.488 10.187 -22.691 1.00 92.50 94 ASN A CA 1
ATOM 671 C C . ASN A 1 94 ? -2.082 11.221 -21.630 1.00 92.50 94 ASN A C 1
ATOM 673 O O . ASN A 1 94 ? -2.073 10.903 -20.443 1.00 92.50 94 ASN A O 1
ATOM 677 N N . LEU A 1 95 ? -1.739 12.448 -22.033 1.00 94.19 95 LEU A N 1
ATOM 678 C CA . LEU A 1 95 ? -1.346 13.4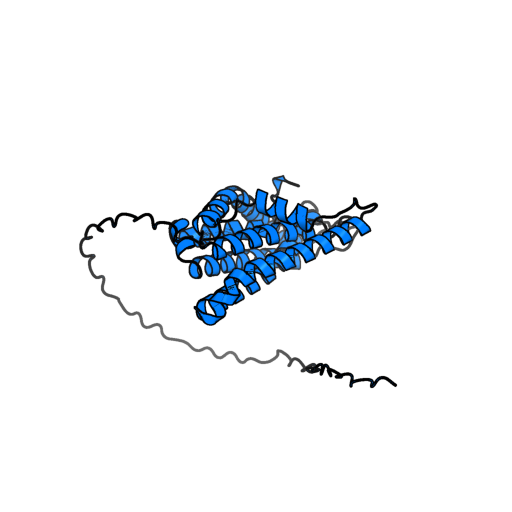92 -21.086 1.00 94.19 95 LEU A CA 1
ATOM 679 C C . LEU A 1 95 ? -2.533 13.886 -20.204 1.00 94.19 95 LEU A C 1
ATOM 681 O O . LEU A 1 95 ? -2.415 13.871 -18.980 1.00 94.19 95 LEU A O 1
ATOM 685 N N . GLU A 1 96 ? -3.683 14.167 -20.817 1.00 95.69 96 GLU A N 1
ATOM 686 C CA . GLU A 1 96 ? -4.908 14.489 -20.089 1.00 95.69 96 GLU A CA 1
ATOM 687 C C . GLU A 1 96 ? -5.341 13.324 -19.191 1.00 95.69 96 GLU A C 1
ATOM 689 O O . GLU A 1 96 ? -5.692 13.544 -18.034 1.00 95.69 96 GLU A O 1
ATOM 694 N N . MET A 1 97 ? -5.221 12.079 -19.663 1.00 96.12 97 MET A N 1
ATOM 695 C CA . MET A 1 97 ? -5.527 10.899 -18.852 1.00 96.12 97 MET A CA 1
ATOM 696 C C . MET A 1 97 ? -4.640 10.822 -17.600 1.00 96.12 97 MET A C 1
ATOM 698 O O . MET A 1 97 ? -5.145 10.578 -16.505 1.00 96.12 97 MET A O 1
ATOM 702 N N . LYS A 1 98 ? -3.328 11.087 -17.719 1.00 95.69 98 LYS A N 1
ATOM 703 C CA . LYS A 1 98 ? -2.419 11.126 -16.555 1.00 95.69 98 LYS A CA 1
ATOM 704 C C . LYS A 1 98 ? -2.775 12.249 -15.586 1.00 95.69 98 LYS A C 1
ATOM 706 O O . LYS A 1 98 ? -2.764 12.028 -14.377 1.00 95.69 98 LYS A O 1
ATOM 711 N N . MET A 1 99 ? -3.114 13.432 -16.099 1.00 96.88 99 MET A N 1
ATOM 712 C CA . MET A 1 99 ? -3.545 14.556 -15.262 1.00 96.88 99 MET A CA 1
ATOM 713 C C . MET A 1 99 ? -4.821 14.212 -14.487 1.00 96.88 99 MET A C 1
ATOM 715 O O . MET A 1 99 ? -4.853 14.366 -13.268 1.00 96.88 99 MET A O 1
ATOM 719 N N . GLN A 1 100 ? -5.830 13.653 -15.160 1.00 97.25 100 GLN A N 1
ATOM 720 C CA . GLN A 1 100 ? -7.083 13.234 -14.530 1.00 97.25 100 GLN A CA 1
ATOM 721 C C . GLN A 1 100 ? -6.868 12.151 -13.460 1.00 97.25 100 GLN A C 1
ATOM 723 O O . GLN A 1 100 ? -7.478 12.208 -12.389 1.00 97.25 100 GLN A O 1
ATOM 728 N N . MET A 1 101 ? -5.985 11.176 -13.706 1.00 97.12 101 MET A N 1
ATOM 729 C CA . MET A 1 101 ? -5.634 10.159 -12.707 1.00 97.12 101 MET A CA 1
ATOM 730 C C . MET A 1 101 ? -4.908 10.766 -11.505 1.00 97.12 101 MET A C 1
ATOM 732 O O . MET A 1 101 ? -5.255 10.451 -10.367 1.00 97.12 101 MET A O 1
ATOM 736 N N . SER A 1 102 ? -3.962 11.681 -11.730 1.00 97.62 102 SER A N 1
ATOM 737 C CA . SER A 1 102 ? -3.281 12.397 -10.647 1.00 97.62 102 SER A CA 1
ATOM 738 C C . SER A 1 102 ? -4.268 13.186 -9.778 1.00 97.62 102 SER A C 1
ATOM 740 O O . SER A 1 102 ? -4.232 13.081 -8.552 1.00 97.62 102 SER A O 1
ATOM 742 N N . GLU A 1 103 ? -5.189 13.935 -10.389 1.00 98.19 103 GLU A N 1
ATOM 743 C CA . GLU A 1 103 ? -6.231 14.681 -9.669 1.00 98.19 103 GLU A CA 1
ATOM 744 C C . GLU A 1 103 ? -7.165 13.751 -8.879 1.00 98.19 103 GLU A C 1
ATOM 746 O O . GLU A 1 103 ? -7.543 14.050 -7.736 1.00 98.19 103 GLU A O 1
ATOM 751 N N . SER A 1 104 ? -7.505 12.599 -9.468 1.00 98.12 104 SER A N 1
ATOM 752 C CA . SER A 1 104 ? -8.320 11.567 -8.823 1.00 98.12 104 SER A CA 1
ATOM 753 C C . SER A 1 104 ? -7.623 11.018 -7.576 1.00 98.12 104 SER A C 1
ATOM 755 O O . SER A 1 104 ? -8.227 10.984 -6.499 1.00 98.12 104 SER A O 1
ATOM 757 N N . LEU A 1 105 ? -6.335 10.675 -7.678 1.00 98.25 105 LEU A N 1
ATOM 758 C CA . LEU A 1 105 ? -5.526 10.183 -6.559 1.00 98.25 105 LEU A CA 1
ATOM 759 C C . LEU A 1 105 ? -5.378 11.224 -5.447 1.00 98.25 105 LEU A C 1
ATOM 761 O O . LEU A 1 105 ? -5.485 10.882 -4.267 1.00 98.25 105 LEU A O 1
ATOM 765 N N . ASP A 1 106 ? -5.207 12.500 -5.788 1.00 98.56 106 ASP A N 1
ATOM 766 C CA . ASP A 1 106 ? -5.162 13.576 -4.798 1.00 98.56 106 ASP A CA 1
ATOM 767 C C . ASP A 1 106 ? -6.495 13.731 -4.056 1.00 98.56 106 ASP A C 1
ATOM 769 O O . ASP A 1 106 ? -6.524 13.916 -2.833 1.00 98.56 106 ASP A O 1
ATOM 773 N N . CYS A 1 107 ? -7.623 13.615 -4.763 1.00 98.75 107 CYS A N 1
ATOM 774 C CA . CYS A 1 107 ? -8.941 13.565 -4.134 1.00 98.75 107 CYS A CA 1
ATOM 775 C C . CYS A 1 107 ? -9.083 12.357 -3.198 1.00 98.75 107 CYS A C 1
ATOM 777 O O . CYS A 1 107 ? -9.529 12.518 -2.055 1.00 98.75 107 CYS A O 1
ATOM 779 N N . MET A 1 108 ? -8.672 11.166 -3.641 1.00 98.50 108 MET A N 1
ATOM 780 C CA . MET A 1 108 ? -8.741 9.946 -2.835 1.00 98.50 108 MET A CA 1
ATOM 781 C C . MET A 1 108 ? -7.855 10.040 -1.594 1.00 98.50 108 MET A C 1
ATOM 783 O O . MET A 1 108 ? -8.305 9.701 -0.501 1.00 98.50 108 MET A O 1
ATOM 787 N N . ARG A 1 109 ? -6.638 10.583 -1.715 1.00 98.62 109 ARG A N 1
ATOM 788 C CA . ARG A 1 109 ? -5.730 10.820 -0.585 1.00 98.62 109 ARG A CA 1
ATOM 789 C C . ARG A 1 109 ? -6.340 11.775 0.439 1.00 98.62 109 ARG A C 1
ATOM 791 O O . ARG A 1 109 ? -6.294 11.492 1.634 1.00 98.62 109 ARG A O 1
ATOM 798 N N . ARG A 1 110 ? -6.978 12.869 -0.001 1.00 98.62 110 ARG A N 1
ATOM 799 C CA . ARG A 1 110 ? -7.725 13.762 0.908 1.00 98.62 110 ARG A CA 1
ATOM 800 C C . ARG A 1 110 ? -8.850 13.019 1.630 1.00 98.62 110 ARG A C 1
ATOM 802 O O . ARG A 1 110 ? -9.039 13.223 2.826 1.00 98.62 110 ARG A O 1
ATOM 809 N N . LYS A 1 111 ? -9.576 12.137 0.934 1.00 98.19 111 LYS A N 1
ATOM 810 C CA . LYS A 1 111 ? -10.634 11.319 1.547 1.00 98.19 111 LYS A CA 1
ATOM 811 C C . LYS A 1 111 ? -10.082 10.305 2.554 1.00 98.19 111 LYS A C 1
ATOM 813 O O . LYS A 1 111 ? -10.670 10.153 3.620 1.00 98.19 111 LYS A O 1
ATOM 818 N N . MET A 1 112 ? -8.974 9.643 2.233 1.00 98.31 112 MET A N 1
ATOM 819 C CA . MET A 1 112 ? -8.271 8.718 3.125 1.00 98.31 112 MET A CA 1
ATOM 820 C C . MET A 1 112 ? -7.808 9.414 4.400 1.00 98.31 112 MET A C 1
ATOM 822 O O . MET A 1 112 ? -8.078 8.917 5.488 1.00 98.31 112 MET A O 1
ATOM 826 N N . ASN A 1 113 ? -7.178 10.584 4.277 1.00 98.56 113 ASN A N 1
ATOM 827 C CA . ASN A 1 113 ? -6.745 11.365 5.433 1.00 98.56 113 ASN A CA 1
ATOM 828 C C . ASN A 1 113 ? -7.933 11.785 6.304 1.00 98.56 113 ASN A C 1
ATOM 830 O O . ASN A 1 113 ? -7.864 11.643 7.517 1.00 98.56 113 ASN A O 1
ATOM 834 N N . ALA A 1 114 ? -9.048 12.204 5.697 1.00 98.38 114 ALA A N 1
ATOM 835 C CA . ALA A 1 114 ? -10.260 12.518 6.450 1.00 98.38 114 ALA A CA 1
ATOM 836 C C . ALA A 1 114 ? -10.802 11.300 7.226 1.00 98.38 114 ALA A C 1
ATOM 838 O O . ALA A 1 114 ? -11.182 11.444 8.383 1.00 98.38 114 ALA A O 1
ATOM 839 N N . ASP A 1 115 ? -10.804 10.101 6.628 1.00 97.50 115 ASP A N 1
ATOM 840 C CA . ASP A 1 115 ? -11.237 8.873 7.318 1.00 97.50 115 ASP A CA 1
ATOM 841 C C . ASP A 1 115 ? -10.264 8.455 8.434 1.00 97.50 115 AS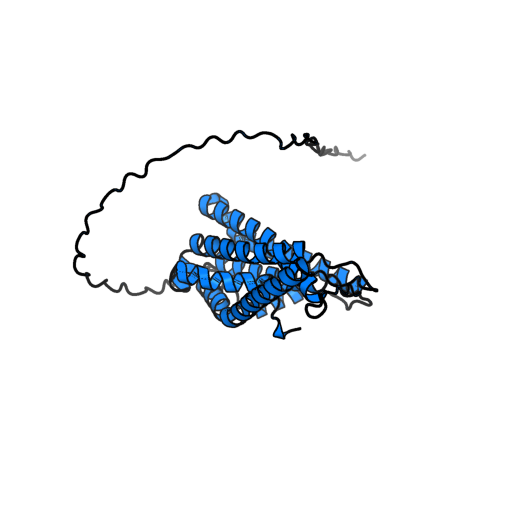P A C 1
ATOM 843 O O . ASP A 1 115 ? -10.697 7.948 9.468 1.00 97.50 115 ASP A O 1
ATOM 847 N N . LEU A 1 116 ? -8.959 8.689 8.261 1.00 98.00 116 LEU A N 1
ATOM 848 C CA . LEU A 1 116 ? -7.962 8.484 9.315 1.00 98.00 116 LEU A CA 1
ATOM 849 C C . LEU A 1 116 ? -8.142 9.485 10.463 1.00 98.00 116 LEU A C 1
ATOM 851 O O . LEU A 1 116 ? -8.073 9.088 11.624 1.00 98.00 116 LEU A O 1
ATOM 855 N N . ASP A 1 117 ? -8.422 10.755 10.168 1.00 98.00 117 ASP A N 1
ATOM 856 C CA . ASP A 1 117 ? -8.643 11.796 11.176 1.00 98.00 117 ASP A CA 1
ATOM 857 C C . ASP A 1 117 ? -9.850 11.489 12.073 1.00 98.00 117 ASP A C 1
ATOM 859 O O . ASP A 1 117 ? -9.800 11.751 13.278 1.00 98.00 117 ASP A O 1
ATOM 863 N N . GLU A 1 118 ? -10.900 10.854 11.535 1.00 96.81 118 GLU A N 1
ATOM 864 C CA . GLU A 1 118 ? -12.032 10.375 12.342 1.00 96.81 118 GLU A CA 1
ATOM 865 C C . GLU A 1 118 ? -11.610 9.368 13.429 1.00 96.81 118 GLU A C 1
ATOM 867 O O . GLU A 1 118 ? -12.264 9.280 14.469 1.00 96.81 118 GLU A O 1
ATOM 872 N N . VAL A 1 119 ? -10.519 8.626 13.210 1.00 96.06 119 VAL A N 1
ATOM 873 C CA . VAL A 1 119 ? -9.946 7.673 14.174 1.00 96.06 119 VAL A CA 1
ATOM 874 C C . VAL A 1 119 ? -8.902 8.346 15.063 1.00 96.06 119 VAL A C 1
ATOM 876 O O . VAL A 1 119 ? -8.892 8.158 16.279 1.00 96.06 119 VAL A O 1
ATOM 879 N N . LEU A 1 120 ? -8.008 9.131 14.467 1.00 97.00 120 LEU A N 1
ATOM 880 C CA . LEU A 1 120 ? -6.823 9.672 15.126 1.00 97.00 120 LEU A CA 1
ATOM 881 C C . LEU A 1 120 ? -7.151 10.829 16.077 1.00 97.00 120 LEU A C 1
ATOM 883 O O . LEU A 1 120 ? -6.601 10.895 17.179 1.00 97.00 120 LEU A O 1
ATOM 887 N N . LEU A 1 121 ? -8.045 11.744 15.689 1.00 96.94 121 LEU A N 1
ATOM 888 C CA . LEU A 1 121 ? -8.324 12.943 16.484 1.00 96.94 121 LEU A CA 1
ATOM 889 C C . LEU A 1 121 ? -8.927 12.633 17.865 1.00 96.94 121 LEU A C 1
ATOM 891 O O . LEU A 1 121 ? -8.471 13.243 18.839 1.00 96.94 121 LEU A O 1
ATOM 895 N N . PRO A 1 122 ? -9.879 11.687 18.014 1.00 96.69 122 PRO A N 1
ATOM 896 C CA . PRO A 1 122 ? -10.338 11.258 19.335 1.00 96.69 122 PRO A CA 1
ATOM 897 C C . PRO A 1 122 ? -9.210 10.656 20.187 1.00 96.69 122 PRO A C 1
ATOM 899 O O . PRO A 1 122 ? -9.048 11.031 21.353 1.00 96.69 122 PRO A O 1
ATOM 902 N N . LEU A 1 123 ? -8.380 9.791 19.587 1.00 96.31 123 LEU A N 1
ATOM 903 C CA . LEU A 1 123 ? -7.286 9.100 20.277 1.00 96.31 123 LEU A CA 1
ATOM 904 C C . LEU A 1 123 ? -6.237 10.061 20.826 1.00 96.31 123 LEU A C 1
ATOM 906 O O . LEU A 1 123 ? -5.705 9.822 21.903 1.00 96.31 123 LEU A O 1
ATOM 910 N N . LYS A 1 124 ? -5.983 11.188 20.153 1.00 97.31 124 LYS A N 1
ATOM 911 C CA . LYS A 1 124 ? -5.024 12.195 20.627 1.00 97.31 124 LYS A CA 1
ATOM 912 C C . LYS A 1 124 ? -5.279 12.631 22.076 1.00 97.31 124 LYS A C 1
ATOM 914 O O . LYS A 1 124 ? -4.329 12.953 22.784 1.00 97.31 124 LYS A O 1
ATOM 919 N N . LYS A 1 125 ? -6.546 12.659 22.509 1.00 96.19 125 LYS A N 1
ATOM 920 C CA . LYS A 1 125 ? -6.932 13.001 23.886 1.00 96.19 125 LYS A CA 1
ATOM 921 C C . LYS A 1 125 ? -7.175 11.766 24.751 1.00 96.19 125 LYS A C 1
ATOM 923 O O . LYS A 1 125 ? -6.764 11.768 25.904 1.00 96.19 125 LYS A O 1
ATOM 928 N N . SER A 1 126 ? -7.861 10.751 24.221 1.00 97.44 126 SER A N 1
ATOM 929 C CA . SER A 1 126 ? -8.289 9.595 25.020 1.00 97.44 126 SER A CA 1
ATOM 930 C C . SER A 1 126 ? -7.193 8.551 25.235 1.00 97.44 126 SER A C 1
ATOM 932 O O . SER A 1 126 ? -7.203 7.872 26.253 1.00 97.44 126 SER A O 1
ATOM 934 N N . ASP A 1 127 ? -6.277 8.398 24.276 1.00 97.25 127 ASP A N 1
ATOM 935 C CA . ASP A 1 127 ? -5.201 7.403 24.291 1.00 97.25 127 ASP A CA 1
ATOM 936 C C . ASP A 1 127 ? -3.992 7.887 23.452 1.00 97.25 127 ASP A C 1
ATOM 938 O O . ASP A 1 127 ? -3.817 7.504 22.285 1.00 97.25 127 ASP A O 1
ATOM 942 N N . PRO A 1 128 ? -3.138 8.763 24.023 1.00 97.19 128 PRO A N 1
ATOM 943 C CA . PRO A 1 128 ? -1.994 9.337 23.312 1.00 97.19 128 PRO A CA 1
ATOM 944 C C . PRO A 1 128 ? -0.968 8.297 22.847 1.00 97.19 128 PRO A C 1
ATOM 946 O O . PRO A 1 128 ? -0.300 8.499 21.829 1.00 97.19 128 PRO A O 1
ATOM 949 N N . ALA A 1 129 ? -0.837 7.185 23.576 1.00 96.56 129 ALA A N 1
ATOM 950 C CA . ALA A 1 129 ? 0.072 6.104 23.217 1.00 96.56 129 ALA A CA 1
ATOM 951 C C . ALA A 1 129 ? -0.393 5.423 21.924 1.00 96.56 129 ALA A C 1
ATOM 953 O O . ALA A 1 129 ? 0.392 5.292 20.981 1.00 96.56 129 ALA A O 1
ATOM 954 N N . ARG A 1 130 ? -1.685 5.084 21.831 1.00 95.88 130 ARG A N 1
ATOM 955 C CA . ARG A 1 130 ? -2.271 4.517 20.612 1.00 95.88 130 ARG A CA 1
ATOM 956 C C . ARG A 1 130 ? -2.279 5.502 19.450 1.00 95.88 130 ARG A C 1
ATOM 958 O O . ARG A 1 130 ? -1.988 5.100 18.326 1.00 95.88 130 ARG A O 1
ATOM 965 N N . PHE A 1 131 ? -2.537 6.787 19.701 1.00 97.38 131 PHE A N 1
ATOM 966 C CA . PHE A 1 131 ? -2.392 7.830 18.679 1.00 97.38 131 PHE A CA 1
ATOM 967 C C . PHE A 1 131 ? -0.973 7.846 18.090 1.00 97.38 131 PHE A C 1
ATOM 969 O O . PHE A 1 131 ? -0.809 7.794 16.871 1.00 97.38 131 PHE A O 1
ATOM 976 N N . LYS A 1 132 ? 0.063 7.857 18.942 1.00 97.50 132 LYS A N 1
ATOM 977 C CA . LYS A 1 132 ? 1.466 7.831 18.497 1.00 97.50 132 LYS A CA 1
ATOM 978 C C . LYS A 1 132 ? 1.789 6.556 17.714 1.00 97.50 132 LYS A C 1
ATOM 980 O O . LYS A 1 132 ? 2.464 6.640 16.690 1.00 97.50 132 LYS A O 1
ATOM 985 N N . ALA A 1 133 ? 1.296 5.403 18.166 1.00 96.12 133 ALA A N 1
ATOM 986 C CA . ALA A 1 133 ? 1.487 4.131 17.475 1.00 96.12 133 ALA A CA 1
ATOM 987 C C . ALA A 1 133 ? 0.864 4.146 16.068 1.00 96.12 133 ALA A C 1
ATOM 989 O O . ALA A 1 133 ? 1.552 3.825 15.102 1.00 96.12 133 ALA A O 1
ATOM 990 N N . LEU A 1 134 ? -0.385 4.603 15.925 1.00 96.81 134 LEU A N 1
ATOM 991 C CA . LEU A 1 134 ? -1.054 4.696 14.622 1.00 96.81 134 LEU A CA 1
ATOM 992 C C . LEU A 1 134 ? -0.411 5.728 13.689 1.00 96.81 134 LEU A C 1
ATOM 994 O O . LEU A 1 134 ? -0.305 5.483 12.491 1.00 96.81 134 LEU A O 1
ATOM 998 N N . MET A 1 135 ? 0.067 6.858 14.216 1.00 98.00 135 MET A N 1
ATOM 999 C CA . MET A 1 135 ? 0.828 7.826 13.418 1.00 98.00 135 MET A CA 1
ATOM 1000 C C . MET A 1 135 ? 2.144 7.228 12.915 1.00 98.00 135 MET A C 1
ATOM 1002 O O . MET A 1 135 ? 2.524 7.443 11.764 1.00 98.00 135 MET A O 1
ATOM 1006 N N . SER A 1 136 ? 2.827 6.449 13.759 1.00 97.44 136 SER A N 1
ATOM 1007 C CA . SER A 1 136 ? 4.045 5.729 13.375 1.00 97.44 136 SER A CA 1
ATOM 1008 C C . SER A 1 136 ? 3.769 4.660 12.314 1.00 97.44 136 SER A C 1
ATOM 1010 O O . SER A 1 136 ? 4.525 4.544 11.347 1.00 97.44 136 SER A O 1
ATOM 1012 N N . GLU A 1 137 ? 2.675 3.907 12.452 1.00 97.62 137 GLU A N 1
ATOM 1013 C CA . GLU A 1 137 ? 2.218 2.956 11.436 1.00 97.62 137 GLU A CA 1
ATOM 1014 C C . GLU A 1 137 ? 1.911 3.675 10.114 1.00 97.62 137 GLU A C 1
ATOM 1016 O O . GLU A 1 137 ? 2.413 3.268 9.071 1.00 97.62 137 GLU A O 1
ATOM 1021 N N . GLN A 1 138 ? 1.167 4.789 10.139 1.00 98.19 138 GLN A N 1
ATOM 1022 C CA . GLN A 1 138 ? 0.837 5.557 8.934 1.00 98.19 138 GLN A CA 1
ATOM 1023 C C . GLN A 1 138 ? 2.088 6.095 8.227 1.00 98.19 138 GLN A C 1
ATOM 1025 O O . GLN A 1 138 ? 2.166 6.066 7.000 1.00 98.19 138 GLN A O 1
ATOM 1030 N N . ALA A 1 139 ? 3.083 6.565 8.982 1.00 97.81 139 ALA A N 1
ATOM 1031 C CA . ALA A 1 139 ? 4.351 7.009 8.413 1.00 97.81 139 ALA A CA 1
ATOM 1032 C C . ALA A 1 139 ? 5.114 5.853 7.747 1.00 97.81 139 ALA A C 1
ATOM 1034 O O . ALA A 1 139 ? 5.705 6.034 6.683 1.00 97.81 139 ALA A O 1
ATOM 1035 N N . THR A 1 140 ? 5.082 4.669 8.358 1.00 97.38 140 THR A N 1
ATOM 1036 C CA . THR A 1 140 ? 5.670 3.447 7.791 1.00 97.38 140 THR A CA 1
ATOM 1037 C C . THR A 1 140 ? 4.935 3.028 6.525 1.00 97.38 140 THR A C 1
ATOM 1039 O O . THR A 1 140 ? 5.580 2.733 5.526 1.00 97.38 140 THR A O 1
ATOM 1042 N N . TRP A 1 141 ? 3.605 3.119 6.521 1.00 98.31 141 TRP A N 1
ATOM 1043 C CA . TRP A 1 141 ? 2.778 2.798 5.361 1.00 98.31 141 TRP A CA 1
ATOM 1044 C C . TRP A 1 141 ? 3.067 3.737 4.190 1.00 98.31 141 TRP A C 1
ATOM 1046 O O . TRP A 1 141 ? 3.256 3.271 3.073 1.00 98.31 141 TRP A O 1
ATOM 1056 N N . ASN A 1 142 ? 3.209 5.044 4.442 1.00 97.75 142 ASN A N 1
ATOM 1057 C CA . ASN A 1 142 ? 3.568 6.008 3.398 1.00 97.75 142 ASN A CA 1
ATOM 1058 C C . ASN A 1 142 ? 4.922 5.665 2.744 1.00 97.75 142 ASN A C 1
ATOM 1060 O O . ASN A 1 142 ? 5.030 5.693 1.521 1.00 97.75 142 ASN A O 1
ATOM 1064 N N . ARG A 1 143 ? 5.941 5.316 3.547 1.00 96.12 143 ARG A N 1
ATOM 1065 C CA . ARG A 1 143 ? 7.265 4.914 3.033 1.00 96.12 143 ARG A CA 1
ATOM 1066 C C . ARG A 1 143 ? 7.205 3.590 2.271 1.00 96.12 143 ARG A C 1
ATOM 1068 O O . ARG A 1 143 ? 7.818 3.470 1.217 1.00 96.12 143 ARG A O 1
ATOM 1075 N N . ALA A 1 144 ? 6.468 2.613 2.798 1.00 96.69 144 ALA A N 1
ATOM 1076 C CA . ALA A 1 144 ? 6.277 1.316 2.155 1.00 96.69 144 ALA A CA 1
ATOM 1077 C C . ALA A 1 144 ? 5.622 1.468 0.780 1.00 96.69 144 ALA A C 1
ATOM 1079 O O . ALA A 1 144 ? 6.072 0.863 -0.193 1.00 96.69 144 ALA A O 1
ATOM 1080 N N . LEU A 1 145 ? 4.600 2.321 0.696 1.00 97.75 145 LEU A N 1
ATOM 1081 C CA . LEU A 1 145 ? 3.847 2.549 -0.525 1.00 97.75 145 LEU A CA 1
ATOM 1082 C C . LEU A 1 145 ? 4.687 3.214 -1.618 1.00 97.75 145 LEU A C 1
ATOM 1084 O O . LEU A 1 145 ? 4.601 2.809 -2.771 1.00 97.75 145 LEU A O 1
ATOM 1088 N N . GLU A 1 146 ? 5.514 4.200 -1.269 1.00 97.75 146 GLU A N 1
ATOM 1089 C CA . GLU A 1 146 ? 6.391 4.867 -2.238 1.00 97.75 146 GLU A CA 1
ATOM 1090 C C . GLU A 1 146 ? 7.350 3.876 -2.911 1.00 97.75 146 GLU A C 1
ATOM 1092 O O . GLU A 1 146 ? 7.473 3.863 -4.136 1.00 97.75 146 GLU A O 1
ATOM 1097 N N . VAL A 1 147 ? 7.992 3.012 -2.117 1.00 98.06 147 VAL A N 1
ATOM 1098 C CA . VAL A 1 147 ? 8.904 1.984 -2.637 1.00 98.06 147 VAL A CA 1
ATOM 1099 C C . VAL A 1 147 ? 8.138 0.939 -3.447 1.00 98.06 147 VAL A C 1
ATOM 1101 O O . VAL A 1 147 ? 8.569 0.587 -4.541 1.00 98.06 147 VAL A O 1
ATOM 1104 N N . SER A 1 148 ? 6.988 0.478 -2.949 1.00 97.94 148 SER A N 1
ATOM 1105 C CA . SER A 1 148 ? 6.202 -0.560 -3.625 1.00 97.94 148 SER A CA 1
ATOM 1106 C C . SER A 1 148 ? 5.655 -0.082 -4.965 1.00 97.94 148 SER A C 1
ATOM 1108 O O . SER A 1 148 ? 5.878 -0.737 -5.974 1.00 97.94 148 SER A O 1
ATOM 1110 N N . CYS A 1 149 ? 5.043 1.105 -5.025 1.00 98.12 149 CYS A N 1
ATOM 1111 C CA . CYS A 1 149 ? 4.524 1.626 -6.289 1.00 98.12 149 CYS A CA 1
ATOM 1112 C C . CYS A 1 149 ? 5.632 1.971 -7.285 1.00 98.12 149 CYS A C 1
ATOM 1114 O O . CYS A 1 149 ? 5.423 1.851 -8.491 1.00 98.12 149 CYS A O 1
ATOM 1116 N N . ARG A 1 150 ? 6.818 2.380 -6.815 1.00 97.62 150 ARG A N 1
ATOM 1117 C CA . ARG A 1 150 ? 7.982 2.531 -7.695 1.00 97.62 150 ARG A CA 1
ATOM 1118 C C . ARG A 1 150 ? 8.431 1.179 -8.252 1.00 97.62 150 ARG A C 1
ATOM 1120 O O . ARG A 1 150 ? 8.660 1.085 -9.450 1.00 97.62 150 ARG A O 1
ATOM 1127 N N . ALA A 1 151 ? 8.524 0.142 -7.423 1.00 97.62 151 ALA A N 1
ATOM 1128 C CA . ALA A 1 151 ? 8.867 -1.198 -7.893 1.00 97.62 151 ALA A CA 1
ATOM 1129 C C . ALA A 1 151 ? 7.805 -1.764 -8.851 1.00 97.62 151 ALA A C 1
ATOM 1131 O O . ALA A 1 151 ? 8.155 -2.411 -9.832 1.00 97.62 151 ALA A O 1
ATOM 1132 N N . GLU A 1 152 ? 6.525 -1.481 -8.613 1.00 97.12 152 GLU A N 1
ATOM 1133 C CA . GLU A 1 152 ? 5.421 -1.853 -9.500 1.00 97.12 152 GLU A CA 1
ATOM 1134 C C . GLU A 1 152 ? 5.575 -1.234 -10.893 1.00 97.12 152 GLU A C 1
ATOM 1136 O O . GLU A 1 152 ? 5.392 -1.917 -11.902 1.00 97.12 152 GLU A O 1
ATOM 1141 N N . GLU A 1 153 ? 5.957 0.043 -10.943 1.00 96.75 153 GLU A N 1
ATOM 1142 C CA . GLU A 1 153 ? 6.288 0.736 -12.185 1.00 96.75 153 GLU A CA 1
ATOM 1143 C C . GLU A 1 153 ? 7.459 0.058 -12.896 1.00 96.75 153 GLU A C 1
ATOM 1145 O O . GLU A 1 153 ? 7.366 -0.255 -14.077 1.00 96.75 153 GLU A O 1
ATOM 1150 N N . GLU A 1 154 ? 8.538 -0.242 -12.179 1.00 96.62 154 GLU A N 1
ATOM 1151 C CA . GLU A 1 154 ? 9.696 -0.935 -12.746 1.00 96.62 154 GLU A CA 1
ATOM 1152 C C . GLU A 1 154 ? 9.332 -2.330 -13.280 1.00 96.62 154 GLU A C 1
ATOM 1154 O O . GLU A 1 154 ? 9.731 -2.696 -14.382 1.00 96.62 154 GLU A O 1
ATOM 1159 N N . LEU A 1 155 ? 8.485 -3.085 -12.577 1.00 96.00 155 LEU A N 1
ATOM 1160 C CA . LEU A 1 155 ? 7.994 -4.384 -13.044 1.00 96.00 155 LEU A CA 1
ATOM 1161 C C . LEU A 1 155 ? 7.194 -4.306 -14.357 1.00 96.00 155 LEU A C 1
ATOM 1163 O O . LEU A 1 155 ? 7.040 -5.333 -15.013 1.00 96.00 155 LEU A O 1
ATOM 1167 N N . ALA A 1 156 ? 6.643 -3.144 -14.720 1.00 95.00 156 ALA A N 1
ATOM 1168 C CA . ALA A 1 156 ? 5.935 -2.951 -15.987 1.00 95.00 156 ALA A CA 1
ATOM 1169 C C . ALA A 1 156 ? 6.878 -2.674 -17.174 1.00 95.00 156 ALA A C 1
ATOM 1171 O O . AL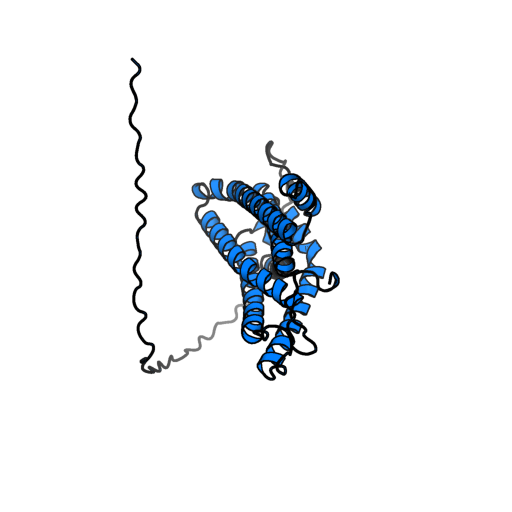A A 1 156 ? 6.469 -2.836 -18.320 1.00 95.00 156 ALA A O 1
ATOM 1172 N N . TRP A 1 157 ? 8.122 -2.270 -16.901 1.00 94.06 157 TRP A N 1
ATOM 1173 C CA . TRP A 1 157 ? 9.075 -1.769 -17.902 1.00 94.06 157 TRP A CA 1
ATOM 1174 C C . TRP A 1 157 ? 10.339 -2.609 -18.041 1.00 94.06 157 TRP A C 1
ATOM 1176 O O . TRP A 1 157 ? 11.044 -2.517 -19.046 1.00 94.06 157 TRP A O 1
ATOM 1186 N N . LEU A 1 158 ? 10.645 -3.417 -17.031 1.00 94.75 158 LEU A N 1
ATOM 1187 C CA . LEU A 1 158 ? 11.786 -4.315 -17.032 1.00 94.75 158 LEU A CA 1
ATOM 1188 C C . LEU A 1 158 ? 11.431 -5.636 -17.716 1.00 94.75 158 LEU A C 1
ATOM 1190 O O . LEU A 1 158 ? 10.539 -6.363 -17.273 1.00 94.75 158 LEU A O 1
ATOM 1194 N N . ASN A 1 159 ? 12.191 -5.989 -18.750 1.00 93.44 159 ASN A N 1
ATOM 1195 C CA . ASN A 1 159 ? 12.161 -7.321 -19.326 1.00 93.44 159 ASN A CA 1
ATOM 1196 C C . ASN A 1 159 ? 13.130 -8.221 -18.552 1.00 93.44 159 ASN A C 1
ATOM 1198 O O . ASN A 1 159 ? 14.346 -8.032 -18.546 1.00 93.44 159 ASN A O 1
ATOM 1202 N N . PHE A 1 160 ? 12.581 -9.216 -17.864 1.00 94.44 160 PHE A N 1
ATOM 1203 C CA . PHE A 1 160 ? 13.367 -10.117 -17.027 1.00 94.44 160 PHE A CA 1
ATOM 1204 C C . PHE A 1 160 ? 14.077 -11.222 -17.818 1.00 94.44 160 PHE A C 1
ATOM 1206 O O . PHE A 1 160 ? 14.979 -11.847 -17.253 1.00 94.44 160 PHE A O 1
ATOM 1213 N N . ASP A 1 161 ? 13.701 -11.444 -19.081 1.00 93.81 161 ASP A N 1
ATOM 1214 C CA . ASP A 1 161 ? 14.264 -12.498 -19.929 1.00 93.81 161 ASP A CA 1
ATOM 1215 C C . ASP A 1 161 ? 15.597 -12.075 -20.556 1.00 93.81 161 ASP A C 1
ATOM 1217 O O . ASP A 1 161 ? 16.535 -12.872 -20.601 1.00 93.81 161 ASP A O 1
ATOM 1221 N N . ASP A 1 162 ? 15.710 -10.814 -20.983 1.00 93.00 162 ASP A N 1
ATOM 1222 C CA . ASP A 1 162 ? 16.911 -10.259 -21.626 1.00 93.00 162 ASP A CA 1
ATOM 1223 C C . ASP A 1 162 ? 17.571 -9.103 -20.851 1.00 93.00 162 ASP A C 1
ATOM 1225 O O . ASP A 1 162 ? 18.640 -8.629 -21.239 1.00 93.00 162 ASP A O 1
ATOM 1229 N N . GLY A 1 163 ? 16.964 -8.664 -19.746 1.00 93.25 163 GLY A N 1
ATOM 1230 C CA . GLY A 1 163 ? 17.488 -7.615 -18.878 1.00 93.25 163 GLY A CA 1
ATOM 1231 C C . GLY A 1 163 ? 17.235 -6.193 -19.391 1.00 93.25 163 GLY A C 1
ATOM 1232 O O . GLY A 1 163 ? 17.683 -5.230 -18.758 1.00 93.25 163 GLY A O 1
ATOM 1233 N N . SER A 1 164 ? 16.556 -6.042 -20.529 1.00 92.44 164 SER A N 1
ATOM 1234 C CA . SER A 1 164 ? 16.279 -4.748 -21.145 1.00 92.44 164 SER A CA 1
ATOM 1235 C C . SER A 1 164 ? 15.216 -3.948 -20.386 1.00 92.44 164 SER A C 1
ATOM 1237 O O . SER A 1 164 ? 14.509 -4.447 -19.505 1.00 92.44 164 SER A O 1
ATOM 1239 N N . ARG A 1 165 ? 15.138 -2.661 -20.725 1.00 92.69 165 ARG A N 1
ATOM 1240 C CA . ARG A 1 165 ? 14.139 -1.721 -20.231 1.00 92.69 165 ARG A CA 1
ATOM 1241 C C . ARG A 1 165 ? 13.471 -1.061 -21.425 1.00 92.69 165 ARG A C 1
ATOM 1243 O O . ARG A 1 165 ? 14.171 -0.517 -22.278 1.00 92.69 165 ARG A O 1
ATOM 1250 N N . ASP A 1 166 ? 12.148 -1.041 -21.427 1.00 89.94 166 ASP A N 1
ATOM 1251 C CA . ASP A 1 166 ? 11.368 -0.179 -22.310 1.00 89.94 166 ASP A CA 1
ATOM 1252 C C . ASP A 1 166 ? 10.721 0.917 -21.463 1.00 89.94 166 ASP A C 1
ATOM 1254 O O . ASP A 1 166 ? 10.202 0.641 -20.395 1.00 89.94 166 ASP A O 1
ATOM 1258 N N . ASP A 1 167 ? 10.782 2.170 -21.896 1.00 83.06 167 ASP A N 1
ATOM 1259 C CA . ASP A 1 167 ? 10.103 3.287 -21.236 1.00 83.06 167 ASP A CA 1
ATOM 1260 C C . ASP A 1 167 ? 9.076 3.849 -22.218 1.00 83.06 167 ASP A C 1
ATOM 1262 O O . ASP A 1 167 ? 9.261 4.898 -22.839 1.00 83.06 167 ASP A O 1
ATOM 1266 N N . GLY A 1 168 ? 7.982 3.114 -22.390 1.00 85.88 168 GLY A N 1
ATOM 1267 C CA . GLY A 1 168 ? 6.893 3.509 -23.269 1.00 85.88 168 GLY A CA 1
ATOM 1268 C C . GLY A 1 168 ? 6.139 4.742 -22.761 1.00 85.88 168 GLY A C 1
ATOM 1269 O O . GLY A 1 168 ? 6.249 5.188 -21.615 1.00 85.88 168 GLY A O 1
ATOM 1270 N N . THR A 1 169 ? 5.256 5.286 -23.601 1.00 87.75 169 THR A N 1
ATOM 1271 C CA . THR A 1 169 ? 4.446 6.470 -23.251 1.00 87.75 169 THR A CA 1
ATOM 1272 C C . THR A 1 169 ? 3.493 6.235 -22.075 1.00 87.75 169 THR A C 1
ATOM 1274 O O . THR A 1 169 ? 2.977 7.195 -21.496 1.00 87.75 169 THR A O 1
ATOM 1277 N N . ALA A 1 170 ? 3.263 4.975 -21.702 1.00 90.62 170 ALA A N 1
ATOM 1278 C CA . ALA A 1 170 ? 2.409 4.571 -20.591 1.00 90.62 170 ALA A CA 1
ATOM 1279 C C . ALA A 1 170 ? 3.080 4.748 -19.208 1.00 90.62 170 ALA A C 1
ATOM 1281 O O . ALA A 1 170 ? 2.454 4.474 -18.185 1.00 90.62 170 ALA A O 1
ATOM 1282 N N . ARG A 1 171 ? 4.338 5.221 -19.142 1.00 92.50 171 ARG A N 1
ATOM 1283 C CA . ARG A 1 171 ? 5.061 5.372 -17.869 1.00 92.50 171 ARG A CA 1
ATOM 1284 C C . ARG A 1 171 ? 4.278 6.231 -16.871 1.00 92.50 171 ARG A C 1
ATOM 1286 O O . ARG A 1 171 ? 3.807 7.319 -17.215 1.00 92.50 171 ARG A O 1
ATOM 1293 N N . GLY A 1 172 ? 4.131 5.738 -15.651 1.00 95.19 172 GLY A N 1
ATOM 1294 C CA . GLY A 1 172 ? 3.383 6.309 -14.539 1.00 95.19 172 GLY A CA 1
ATOM 1295 C C . GLY A 1 172 ? 2.027 5.647 -14.289 1.00 95.19 172 GLY A C 1
ATOM 1296 O O . GLY A 1 172 ? 1.480 5.826 -13.202 1.00 95.19 172 GLY A O 1
ATOM 1297 N N . TYR A 1 173 ? 1.455 4.896 -15.242 1.00 95.44 173 TYR A N 1
ATOM 1298 C CA . TYR A 1 173 ? 0.147 4.261 -15.022 1.00 95.44 173 TYR A CA 1
ATOM 1299 C C . TYR A 1 173 ? 0.201 3.133 -13.992 1.00 95.44 173 TYR A C 1
ATOM 1301 O O . TYR A 1 173 ? -0.711 3.045 -13.173 1.00 95.44 173 TYR A O 1
ATOM 1309 N N . ALA A 1 174 ? 1.263 2.322 -13.982 1.00 95.94 174 ALA A N 1
ATOM 1310 C CA . ALA A 1 174 ? 1.421 1.258 -12.993 1.00 95.94 174 ALA A CA 1
ATOM 1311 C C . ALA A 1 174 ? 1.611 1.850 -11.584 1.00 95.94 174 ALA A C 1
ATOM 1313 O O . ALA A 1 174 ? 0.909 1.456 -10.651 1.00 95.94 174 ALA A O 1
ATOM 1314 N N . TYR A 1 175 ? 2.438 2.893 -11.450 1.00 97.31 175 TYR A N 1
ATOM 1315 C CA . TYR A 1 175 ? 2.580 3.654 -10.206 1.00 97.31 175 TYR A CA 1
ATOM 1316 C C . TYR A 1 175 ? 1.238 4.220 -9.707 1.00 97.31 175 TYR A C 1
ATOM 1318 O O . TYR A 1 175 ? 0.880 4.067 -8.539 1.00 97.31 175 TYR A O 1
ATOM 1326 N N . MET A 1 176 ? 0.464 4.868 -10.585 1.00 97.69 176 MET A N 1
ATOM 1327 C CA . MET A 1 176 ? -0.835 5.447 -10.220 1.00 97.69 176 MET A CA 1
ATOM 1328 C C . MET A 1 176 ? -1.887 4.381 -9.878 1.00 97.69 176 MET A C 1
ATOM 1330 O O . MET A 1 176 ? -2.642 4.568 -8.926 1.00 97.69 176 MET A O 1
ATOM 1334 N N . GLY A 1 177 ? -1.924 3.259 -10.603 1.00 96.62 177 GLY A N 1
ATOM 1335 C CA . GLY A 1 177 ? -2.813 2.129 -10.306 1.00 96.62 177 GLY A CA 1
ATOM 1336 C C . GLY A 1 177 ? -2.491 1.459 -8.965 1.00 96.62 177 GLY A C 1
ATOM 1337 O O . GLY A 1 177 ? -3.399 1.120 -8.202 1.00 96.62 177 GLY A O 1
ATOM 1338 N N . CYS A 1 178 ? -1.202 1.359 -8.627 1.00 98.19 178 CYS A N 1
ATOM 1339 C CA . CYS A 1 178 ? -0.754 0.939 -7.302 1.00 98.19 178 CYS A CA 1
ATOM 1340 C C . CYS A 1 178 ? -1.278 1.876 -6.203 1.00 98.19 178 CYS A C 1
ATOM 1342 O O . CYS A 1 178 ? -1.884 1.421 -5.229 1.00 98.19 178 CYS A O 1
ATOM 1344 N N . LEU A 1 179 ? -1.125 3.195 -6.378 1.00 98.06 179 LEU A N 1
ATOM 1345 C CA . LEU A 1 179 ? -1.637 4.172 -5.415 1.00 98.06 179 LEU A CA 1
ATOM 1346 C C . LEU A 1 179 ? -3.161 4.088 -5.241 1.00 98.06 179 LEU A C 1
ATOM 1348 O O . LEU A 1 179 ? -3.635 4.176 -4.109 1.00 98.06 179 LEU A O 1
ATOM 1352 N N . ASP A 1 180 ? -3.925 3.910 -6.321 1.00 97.88 180 ASP A N 1
ATOM 1353 C CA . ASP A 1 180 ? -5.388 3.766 -6.271 1.00 97.88 180 ASP A CA 1
ATOM 1354 C C . ASP A 1 180 ? -5.809 2.585 -5.379 1.00 97.88 180 ASP A C 1
ATOM 1356 O O . ASP A 1 180 ? -6.608 2.744 -4.443 1.00 97.88 180 ASP A O 1
ATOM 1360 N N . THR A 1 181 ? -5.189 1.422 -5.601 1.00 97.25 181 THR A N 1
ATOM 1361 C CA . THR A 1 181 ? -5.444 0.202 -4.824 1.00 97.25 181 THR A CA 1
ATOM 1362 C C . THR A 1 181 ? -5.073 0.398 -3.356 1.00 97.25 181 THR A C 1
ATOM 1364 O O . THR A 1 181 ? -5.898 0.156 -2.467 1.00 97.25 181 THR A O 1
ATOM 1367 N N . ALA A 1 182 ? -3.866 0.898 -3.081 1.00 98.25 182 ALA A N 1
ATOM 1368 C CA . ALA A 1 182 ? -3.386 1.108 -1.721 1.00 98.25 182 ALA A CA 1
ATOM 1369 C C . ALA A 1 182 ? -4.252 2.101 -0.938 1.00 98.25 182 ALA A C 1
ATOM 1371 O O . ALA A 1 182 ? -4.608 1.847 0.214 1.00 98.25 182 ALA A O 1
ATOM 1372 N N . ILE A 1 183 ? -4.626 3.226 -1.555 1.00 98.50 183 ILE A N 1
ATOM 1373 C CA . ILE A 1 183 ? -5.475 4.236 -0.914 1.00 98.50 183 ILE A CA 1
ATOM 1374 C C . ILE A 1 183 ? -6.860 3.651 -0.617 1.00 98.50 183 ILE A C 1
ATOM 1376 O O . ILE A 1 183 ? -7.398 3.876 0.469 1.00 98.50 183 ILE A O 1
ATOM 1380 N N . THR A 1 184 ? -7.426 2.863 -1.533 1.00 98.12 184 THR A N 1
ATOM 1381 C CA . THR A 1 184 ? -8.719 2.194 -1.330 1.00 98.12 184 THR A CA 1
ATOM 1382 C C . THR A 1 184 ? -8.676 1.235 -0.133 1.00 98.12 184 THR A C 1
ATOM 1384 O O . THR A 1 184 ? -9.561 1.276 0.729 1.00 98.12 184 THR A O 1
ATOM 1387 N N . GLU A 1 185 ? -7.628 0.416 -0.019 1.00 98.06 185 GLU A N 1
ATOM 1388 C CA . GLU A 1 185 ? -7.425 -0.488 1.123 1.00 98.06 185 GLU A CA 1
ATOM 1389 C C . GLU A 1 185 ? -7.203 0.287 2.429 1.00 98.06 185 GLU A C 1
ATOM 1391 O O . GLU A 1 185 ? -7.771 -0.048 3.473 1.00 98.06 185 GLU A O 1
ATOM 1396 N N . ARG A 1 186 ? -6.456 1.396 2.388 1.00 98.25 186 ARG A N 1
ATOM 1397 C CA . ARG A 1 186 ? -6.226 2.231 3.574 1.00 98.25 186 ARG A CA 1
ATOM 1398 C C . ARG A 1 186 ? -7.491 2.961 4.036 1.00 98.25 186 ARG A C 1
ATOM 1400 O O . ARG A 1 186 ? -7.694 3.124 5.239 1.00 98.25 186 ARG A O 1
ATOM 1407 N N . VAL A 1 187 ? -8.386 3.329 3.118 1.00 98.12 187 VAL A N 1
ATOM 1408 C CA . VAL A 1 187 ? -9.729 3.838 3.446 1.00 98.12 187 VAL A CA 1
ATOM 1409 C C . VAL A 1 187 ? -10.571 2.759 4.130 1.00 98.12 187 VAL A C 1
ATOM 1411 O O . VAL A 1 187 ? -11.219 3.037 5.142 1.00 98.12 187 VAL A O 1
ATOM 1414 N N . LEU A 1 188 ? -10.560 1.521 3.621 1.00 97.56 188 LEU A N 1
ATOM 1415 C CA . LEU A 1 188 ? -11.245 0.396 4.268 1.00 97.56 188 LEU A CA 1
ATOM 1416 C C . LEU A 1 188 ? -10.707 0.165 5.689 1.00 97.56 188 LEU A C 1
ATOM 1418 O O . LEU A 1 188 ? -11.498 0.044 6.627 1.00 97.56 188 LEU A O 1
ATOM 1422 N N . TYR A 1 189 ? -9.381 0.174 5.848 1.00 97.62 189 TYR A N 1
ATOM 1423 C CA . TYR A 1 189 ? -8.686 0.068 7.131 1.00 97.62 189 TYR A CA 1
ATOM 1424 C C . TYR A 1 189 ? -9.132 1.150 8.126 1.00 97.62 189 TYR A C 1
ATOM 1426 O O . TYR A 1 189 ? -9.593 0.831 9.226 1.00 97.62 189 TYR A O 1
ATOM 1434 N N . ALA A 1 190 ? -9.077 2.424 7.726 1.00 97.62 190 ALA A N 1
ATOM 1435 C CA . ALA A 1 190 ? -9.477 3.553 8.565 1.00 97.62 190 ALA A CA 1
ATOM 1436 C C . ALA A 1 190 ? -10.943 3.442 9.018 1.00 97.62 190 ALA A C 1
ATOM 1438 O O . ALA A 1 190 ? -11.254 3.597 10.200 1.00 97.62 190 ALA A O 1
ATOM 1439 N N . ARG A 1 191 ? -11.850 3.077 8.104 1.00 96.94 191 ARG A N 1
ATOM 1440 C CA . ARG A 1 191 ? -13.278 2.911 8.416 1.00 96.94 191 ARG A CA 1
ATOM 1441 C C . ARG A 1 191 ? -13.552 1.727 9.337 1.00 96.94 191 ARG A C 1
ATOM 1443 O O . ARG A 1 191 ? -14.405 1.836 10.216 1.00 96.94 191 ARG A O 1
ATOM 1450 N N . ALA A 1 192 ? -12.848 0.609 9.157 1.00 96.62 192 ALA A N 1
ATOM 1451 C CA . ALA A 1 192 ? -12.968 -0.545 10.044 1.00 96.62 192 ALA A CA 1
ATOM 1452 C C . ALA A 1 192 ? -12.526 -0.184 11.471 1.00 96.62 192 ALA A C 1
ATOM 1454 O O . ALA A 1 192 ? -13.238 -0.492 12.427 1.00 96.62 192 ALA A O 1
ATOM 1455 N N . MET A 1 193 ? -11.417 0.550 11.622 1.00 95.56 193 MET A N 1
ATOM 1456 C CA . MET A 1 193 ? -10.983 1.062 12.926 1.00 95.56 193 MET A CA 1
ATOM 1457 C C . MET A 1 193 ? -11.994 2.036 13.538 1.00 95.56 193 MET A C 1
ATOM 1459 O O . MET A 1 193 ? -12.372 1.870 14.696 1.00 95.56 193 MET A O 1
ATOM 1463 N N . GLY A 1 194 ? -12.471 3.021 12.769 1.00 95.25 194 GLY A N 1
ATOM 1464 C CA . GLY A 1 194 ? -13.432 4.021 13.250 1.00 95.25 194 GLY A CA 1
ATOM 1465 C C . GLY A 1 194 ? -14.771 3.420 13.684 1.00 95.25 194 GLY A C 1
ATOM 1466 O O . GLY A 1 194 ? -15.397 3.906 14.624 1.00 95.25 194 GLY A O 1
ATOM 1467 N N . ALA A 1 195 ? -15.186 2.318 13.057 1.00 95.00 195 ALA A N 1
ATOM 1468 C CA . ALA A 1 195 ? -16.361 1.546 13.457 1.00 95.00 195 ALA A CA 1
ATOM 1469 C C . ALA A 1 195 ? -16.083 0.526 14.581 1.00 95.00 195 ALA A C 1
ATOM 1471 O O . ALA A 1 195 ? -17.016 -0.120 15.058 1.00 95.00 195 ALA A O 1
ATOM 1472 N N . SER A 1 196 ? -14.822 0.368 15.010 1.00 94.56 196 SER A N 1
ATOM 1473 C CA . SER A 1 196 ? -14.370 -0.724 15.889 1.00 94.56 196 SER A CA 1
ATOM 1474 C C . SER A 1 196 ? -14.765 -2.114 15.362 1.00 94.56 196 SER A C 1
ATOM 1476 O O . SER A 1 196 ? -15.103 -3.013 16.130 1.00 94.56 196 SER A O 1
ATOM 1478 N N . ASP A 1 197 ? -14.738 -2.289 14.040 1.00 95.81 197 ASP A N 1
ATOM 1479 C CA . ASP A 1 197 ? -15.138 -3.506 13.331 1.00 95.81 197 ASP A CA 1
ATOM 1480 C C . ASP A 1 197 ? -13.900 -4.282 12.861 1.00 95.81 197 ASP A C 1
ATOM 1482 O O . ASP A 1 197 ? -13.579 -4.364 11.673 1.00 95.81 197 ASP A O 1
ATOM 1486 N N . ALA A 1 198 ? -13.175 -4.851 13.827 1.00 96.19 198 ALA A N 1
ATOM 1487 C CA . ALA A 1 198 ? -12.008 -5.690 13.554 1.00 96.19 198 ALA A CA 1
ATOM 1488 C C . ALA A 1 198 ? -12.356 -6.904 12.677 1.00 96.19 198 ALA A C 1
ATOM 1490 O O . ALA A 1 198 ? -11.538 -7.345 11.873 1.00 96.19 198 ALA A O 1
ATOM 1491 N N . ALA A 1 199 ? -13.586 -7.417 12.786 1.00 95.38 199 ALA A N 1
ATOM 1492 C CA . ALA A 1 199 ? -14.054 -8.547 11.997 1.00 95.38 199 ALA A CA 1
ATOM 1493 C C . ALA A 1 199 ? -14.155 -8.206 10.502 1.00 95.38 199 ALA A C 1
ATOM 1495 O O . ALA A 1 199 ? -13.836 -9.051 9.668 1.00 95.38 199 ALA A O 1
ATOM 1496 N N . ALA A 1 200 ? -14.574 -6.989 10.139 1.00 94.75 200 ALA A N 1
ATOM 1497 C CA . ALA A 1 200 ? -14.587 -6.555 8.742 1.00 94.75 200 ALA A CA 1
ATOM 1498 C C . ALA A 1 200 ? -13.191 -6.540 8.118 1.00 94.75 200 ALA A C 1
ATOM 1500 O O . ALA A 1 200 ? -13.025 -7.046 7.007 1.00 94.75 200 ALA A O 1
ATOM 1501 N N . LEU A 1 201 ? -12.191 -6.018 8.834 1.00 96.88 201 LEU A N 1
ATOM 1502 C CA . LEU A 1 201 ? -10.820 -6.036 8.336 1.00 96.88 201 LEU A CA 1
ATOM 1503 C C . LEU A 1 201 ? -10.233 -7.452 8.327 1.00 96.88 201 LEU A C 1
ATOM 1505 O O . LEU A 1 201 ? -9.608 -7.827 7.342 1.00 96.88 201 LEU A O 1
ATOM 1509 N N . ALA A 1 202 ? -10.479 -8.261 9.362 1.00 98.06 202 ALA A N 1
ATOM 1510 C CA . ALA A 1 202 ? -10.026 -9.652 9.399 1.00 98.06 202 ALA A CA 1
ATOM 1511 C C . ALA A 1 202 ? -10.554 -10.455 8.199 1.00 98.06 202 ALA A C 1
ATOM 1513 O O . ALA A 1 202 ? -9.777 -11.128 7.530 1.00 98.06 202 ALA A O 1
ATOM 1514 N N . ARG A 1 203 ? -11.845 -10.301 7.853 1.00 97.62 203 ARG A N 1
ATOM 1515 C CA . ARG A 1 203 ? -12.429 -10.916 6.648 1.00 97.62 203 ARG A CA 1
ATOM 1516 C C . ARG A 1 203 ? -11.715 -10.481 5.373 1.00 97.62 203 ARG A C 1
ATOM 1518 O O . ARG A 1 203 ? -11.454 -11.326 4.526 1.00 97.62 203 ARG A O 1
ATOM 1525 N N . ARG A 1 204 ? -11.401 -9.187 5.228 1.00 97.31 204 ARG A N 1
ATOM 1526 C CA . ARG A 1 204 ? -10.655 -8.694 4.061 1.00 97.31 204 ARG A CA 1
ATOM 1527 C C . ARG A 1 204 ? -9.253 -9.292 4.007 1.00 97.31 204 ARG A C 1
ATOM 1529 O O . ARG A 1 204 ? -8.833 -9.734 2.946 1.00 97.31 204 ARG A O 1
ATOM 1536 N N . ILE A 1 205 ? -8.551 -9.316 5.139 1.00 98.31 205 ILE A N 1
ATOM 1537 C CA . ILE A 1 205 ? -7.215 -9.905 5.244 1.00 98.31 205 ILE A CA 1
ATOM 1538 C C . ILE A 1 205 ? -7.264 -11.378 4.828 1.00 98.31 205 ILE A C 1
ATOM 1540 O O . ILE A 1 205 ? -6.456 -11.782 4.000 1.00 98.31 205 ILE A O 1
ATOM 1544 N N . ASP A 1 206 ? -8.227 -12.156 5.325 1.00 98.31 206 ASP A N 1
ATOM 1545 C CA . ASP A 1 206 ? -8.406 -13.565 4.953 1.00 98.31 206 ASP A CA 1
ATOM 1546 C C . ASP A 1 206 ? -8.746 -13.750 3.463 1.00 98.31 206 ASP A C 1
ATOM 1548 O O . ASP A 1 206 ? -8.168 -14.614 2.804 1.00 98.31 206 ASP A O 1
ATOM 1552 N N . GLU A 1 207 ? -9.633 -12.915 2.911 1.00 97.75 207 GLU A N 1
ATOM 1553 C CA . GLU A 1 207 ? -10.030 -12.943 1.494 1.00 97.75 207 GLU A CA 1
ATOM 1554 C C . GLU A 1 207 ? -8.823 -12.802 0.558 1.00 97.75 207 GLU A C 1
ATOM 1556 O O . GLU A 1 207 ? -8.744 -13.477 -0.469 1.00 97.75 207 GLU A O 1
ATOM 1561 N N . VAL A 1 208 ? -7.862 -11.942 0.909 1.00 97.44 208 VAL A N 1
ATOM 1562 C CA . VAL A 1 208 ? -6.727 -11.638 0.030 1.00 97.44 208 VAL A CA 1
ATOM 1563 C C . VAL A 1 208 ? -5.538 -12.584 0.169 1.00 97.44 208 VAL A C 1
ATOM 1565 O O . VAL A 1 208 ? -4.600 -12.477 -0.621 1.00 97.44 208 VAL A O 1
ATOM 1568 N N . GLN A 1 209 ? -5.548 -13.522 1.122 1.00 98.19 209 GLN A N 1
ATOM 1569 C CA . GLN A 1 209 ? -4.396 -14.399 1.383 1.00 98.19 209 GLN A CA 1
ATOM 1570 C C . GLN A 1 209 ? -3.895 -15.162 0.143 1.00 98.19 209 GLN A C 1
ATOM 1572 O O . GLN A 1 209 ? -2.677 -15.172 -0.079 1.00 98.19 209 GLN A O 1
ATOM 1577 N N . PRO A 1 210 ? -4.762 -15.765 -0.705 1.00 97.56 210 PRO A N 1
ATOM 1578 C CA . PRO A 1 210 ? -4.293 -16.470 -1.898 1.00 97.56 210 PRO A CA 1
ATOM 1579 C C . PRO A 1 210 ? -3.566 -15.537 -2.870 1.00 97.56 210 PRO A C 1
ATOM 1581 O O . PRO A 1 210 ? -2.536 -15.907 -3.431 1.00 97.56 210 PRO A O 1
ATOM 1584 N N . ARG A 1 211 ? -4.073 -14.309 -3.035 1.00 96.56 211 ARG A N 1
ATOM 1585 C CA . ARG A 1 211 ? -3.489 -13.304 -3.927 1.00 96.56 211 ARG A CA 1
ATOM 1586 C C . ARG A 1 211 ? -2.173 -12.768 -3.372 1.00 96.56 211 ARG A C 1
ATOM 1588 O O . ARG A 1 211 ? -1.166 -12.799 -4.069 1.00 96.56 211 ARG A O 1
ATOM 1595 N N . GLY A 1 212 ? -2.149 -12.380 -2.097 1.00 97.00 212 GLY A N 1
ATOM 1596 C CA . GLY A 1 212 ? -0.936 -11.910 -1.423 1.00 97.00 212 GLY A CA 1
ATOM 1597 C C . GLY A 1 212 ? 0.193 -12.945 -1.449 1.00 97.00 212 GLY A C 1
ATOM 1598 O O . GLY A 1 212 ? 1.346 -12.592 -1.672 1.00 97.00 212 GLY A O 1
ATOM 1599 N N . SER A 1 213 ? -0.132 -14.238 -1.321 1.00 97.88 213 SER A N 1
ATOM 1600 C CA . SER A 1 213 ? 0.860 -15.321 -1.420 1.00 97.88 213 SER A CA 1
ATOM 1601 C C . SER A 1 213 ? 1.494 -15.410 -2.811 1.00 97.88 213 SER A C 1
ATOM 1603 O O . SER A 1 213 ? 2.712 -15.552 -2.921 1.00 97.88 213 SER A O 1
ATOM 1605 N N . LYS A 1 214 ? 0.686 -15.295 -3.876 1.00 97.38 214 LYS A N 1
ATOM 1606 C CA . LYS A 1 214 ? 1.176 -15.280 -5.265 1.00 97.38 214 LYS A CA 1
ATOM 1607 C C . LYS A 1 214 ? 2.070 -14.075 -5.531 1.00 97.38 214 LYS A C 1
ATOM 1609 O O . LYS A 1 214 ? 3.151 -14.237 -6.086 1.00 97.38 214 LYS A O 1
ATOM 1614 N N . VAL A 1 215 ? 1.641 -12.890 -5.097 1.00 96.94 215 VAL A N 1
ATOM 1615 C CA . VAL A 1 215 ? 2.416 -11.652 -5.241 1.00 96.94 215 VAL A CA 1
ATOM 1616 C C . VAL A 1 215 ? 3.742 -11.761 -4.488 1.00 96.94 215 VAL A C 1
ATOM 1618 O O . VAL A 1 215 ? 4.792 -11.499 -5.064 1.00 96.94 215 VAL A O 1
ATOM 1621 N N . LYS A 1 216 ? 3.743 -12.252 -3.243 1.00 97.56 216 LYS A N 1
ATOM 1622 C CA . LYS A 1 216 ? 4.980 -12.448 -2.473 1.00 97.56 216 LYS A CA 1
ATOM 1623 C C . LYS A 1 216 ? 5.955 -13.405 -3.167 1.00 97.56 216 LYS A C 1
ATOM 1625 O O . LYS A 1 216 ? 7.148 -13.115 -3.240 1.00 97.56 216 LYS A O 1
ATOM 1630 N N . ALA A 1 217 ? 5.461 -14.526 -3.695 1.00 98.00 217 ALA A N 1
ATOM 1631 C CA . ALA A 1 217 ? 6.285 -15.459 -4.463 1.00 98.00 217 ALA A CA 1
ATOM 1632 C C . ALA A 1 217 ? 6.847 -14.801 -5.734 1.00 98.00 217 ALA A C 1
ATOM 1634 O O . ALA A 1 217 ? 8.040 -14.912 -6.012 1.00 98.00 217 ALA A O 1
ATOM 1635 N N . HIS A 1 218 ? 6.013 -14.040 -6.446 1.00 97.00 218 HIS A N 1
ATOM 1636 C CA . HIS A 1 218 ? 6.419 -13.290 -7.626 1.00 97.00 218 HIS A CA 1
ATOM 1637 C C . HIS A 1 218 ? 7.548 -12.302 -7.321 1.00 97.00 218 HIS A C 1
ATOM 1639 O O . HIS A 1 218 ? 8.578 -12.335 -7.988 1.00 97.00 218 HIS A O 1
ATOM 1645 N N . LEU A 1 219 ? 7.410 -11.472 -6.282 1.00 97.19 219 LEU A N 1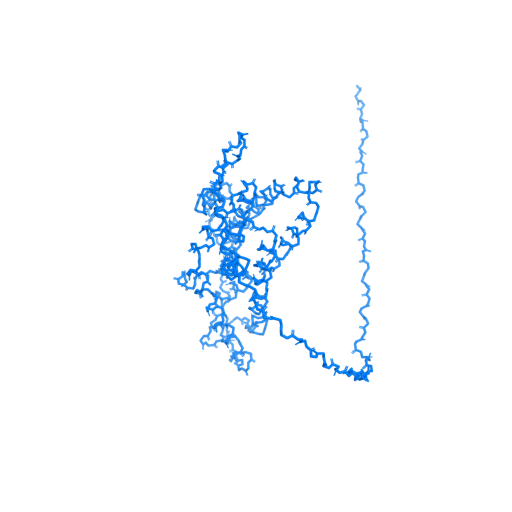
ATOM 1646 C CA . LEU A 1 219 ? 8.451 -10.518 -5.883 1.00 97.19 219 LEU A CA 1
ATOM 1647 C C . LEU A 1 219 ? 9.764 -11.225 -5.522 1.00 97.19 219 LEU A C 1
ATOM 1649 O O . LEU A 1 219 ? 10.839 -10.760 -5.903 1.00 97.19 219 LEU A O 1
ATOM 1653 N N . ALA A 1 220 ? 9.696 -12.380 -4.852 1.00 97.94 220 ALA A N 1
ATOM 1654 C CA . ALA A 1 220 ? 10.881 -13.175 -4.544 1.00 97.94 220 ALA A CA 1
ATOM 1655 C C . ALA A 1 220 ? 11.589 -13.686 -5.812 1.00 97.94 220 ALA A C 1
ATOM 1657 O O . ALA A 1 220 ? 12.820 -13.664 -5.883 1.00 97.94 220 ALA A O 1
ATOM 1658 N N . ASP A 1 221 ? 10.843 -14.113 -6.831 1.00 97.81 221 ASP A N 1
ATOM 1659 C CA . ASP A 1 221 ? 11.422 -14.554 -8.103 1.00 97.81 221 ASP A CA 1
ATOM 1660 C C . ASP A 1 221 ? 11.983 -13.384 -8.920 1.00 97.81 221 ASP A C 1
ATOM 1662 O O . ASP A 1 221 ? 13.092 -13.477 -9.455 1.00 97.81 221 ASP A O 1
ATOM 1666 N N . ARG A 1 222 ? 11.291 -12.239 -8.928 1.00 97.62 222 ARG A N 1
ATOM 1667 C CA . ARG A 1 222 ? 11.772 -10.997 -9.554 1.00 97.62 222 ARG A CA 1
ATOM 1668 C C . ARG A 1 222 ? 13.047 -10.483 -8.895 1.00 97.62 222 ARG A C 1
ATOM 1670 O O . ARG A 1 222 ? 13.965 -10.074 -9.599 1.00 97.62 222 ARG A O 1
ATOM 1677 N N . LYS A 1 223 ? 13.172 -10.612 -7.573 1.00 98.12 223 LYS A N 1
ATOM 1678 C CA . LYS A 1 223 ? 14.401 -10.304 -6.830 1.00 98.12 223 LYS A CA 1
ATOM 1679 C C . LYS A 1 223 ? 15.566 -11.198 -7.246 1.00 98.12 223 LYS A C 1
ATOM 1681 O O . LYS A 1 223 ? 16.651 -10.690 -7.516 1.00 98.12 223 LYS A O 1
ATOM 1686 N N . LYS A 1 224 ? 15.360 -12.518 -7.354 1.00 97.81 224 LYS A N 1
ATOM 1687 C CA . LYS A 1 224 ? 16.406 -13.443 -7.839 1.00 97.81 224 LYS A CA 1
ATOM 1688 C C . LYS A 1 224 ? 16.863 -13.076 -9.252 1.00 97.81 224 LYS A C 1
ATOM 1690 O O . LYS A 1 224 ? 18.061 -13.091 -9.530 1.00 97.81 224 LYS A O 1
ATOM 1695 N N . ALA A 1 225 ? 15.921 -12.748 -10.134 1.00 96.94 225 ALA A N 1
ATOM 1696 C CA . ALA A 1 225 ? 16.228 -12.337 -11.498 1.00 96.94 225 ALA A CA 1
ATOM 1697 C C . ALA A 1 225 ? 16.982 -10.996 -11.537 1.00 96.94 225 ALA A C 1
ATOM 1699 O O . ALA A 1 225 ? 17.998 -10.893 -12.216 1.00 96.94 225 ALA A O 1
ATOM 1700 N N . ALA A 1 226 ? 16.573 -10.009 -10.735 1.00 97.19 226 ALA A N 1
ATOM 1701 C CA . ALA A 1 226 ? 17.277 -8.735 -10.619 1.00 97.19 226 ALA A CA 1
ATOM 1702 C C . ALA A 1 226 ? 18.727 -8.915 -10.142 1.00 97.19 226 ALA A C 1
ATOM 1704 O O . ALA A 1 226 ? 19.648 -8.371 -10.743 1.00 97.19 226 ALA A O 1
ATOM 1705 N N . VAL A 1 227 ? 18.959 -9.749 -9.120 1.00 97.50 227 VAL A N 1
ATOM 1706 C CA . VAL A 1 227 ? 20.316 -10.073 -8.641 1.00 97.50 227 VAL A CA 1
ATOM 1707 C C . VAL A 1 227 ? 21.164 -10.725 -9.739 1.00 97.50 227 VAL A C 1
ATOM 1709 O O . VAL A 1 227 ? 22.344 -10.401 -9.866 1.00 97.50 227 VAL A O 1
ATOM 1712 N N . ARG A 1 228 ? 20.579 -11.595 -10.574 1.00 97.00 228 ARG A N 1
ATOM 1713 C CA . ARG A 1 228 ? 21.282 -12.170 -11.733 1.00 97.00 228 ARG A CA 1
ATOM 1714 C C . ARG A 1 228 ? 21.751 -11.078 -12.695 1.00 97.00 228 ARG A C 1
ATOM 1716 O O . ARG A 1 228 ? 22.915 -11.094 -13.080 1.00 97.00 228 ARG A O 1
ATOM 1723 N N . TRP A 1 229 ? 20.890 -10.117 -13.023 1.00 96.06 229 TRP A N 1
ATOM 1724 C CA . TRP A 1 229 ? 21.236 -8.998 -13.904 1.00 96.06 229 TRP A CA 1
ATOM 1725 C C . TRP A 1 229 ? 22.230 -8.013 -13.278 1.00 96.06 229 TRP A C 1
ATOM 1727 O O . TRP A 1 229 ? 23.017 -7.404 -13.992 1.00 96.06 229 TRP A O 1
ATOM 1737 N N . VAL A 1 230 ? 22.288 -7.901 -11.947 1.00 95.38 230 VAL A N 1
ATOM 1738 C CA . VAL A 1 230 ? 23.378 -7.172 -11.271 1.00 95.38 230 VAL A CA 1
ATOM 1739 C C . VAL A 1 230 ? 24.729 -7.863 -11.490 1.00 95.38 230 VAL A C 1
ATOM 1741 O O . VAL A 1 230 ? 25.737 -7.191 -11.700 1.00 95.38 230 VAL A O 1
ATOM 1744 N N . MET A 1 231 ? 24.768 -9.198 -11.436 1.00 95.12 231 MET A N 1
ATOM 1745 C CA . MET A 1 231 ? 26.004 -9.975 -11.608 1.00 95.12 231 MET A CA 1
ATOM 1746 C C . MET A 1 231 ? 26.424 -10.122 -13.071 1.00 95.12 231 MET A C 1
ATOM 1748 O O . MET A 1 231 ? 27.611 -10.223 -13.376 1.00 95.12 231 MET A O 1
ATOM 1752 N N . THR A 1 232 ? 25.458 -10.167 -13.979 1.00 93.75 232 THR A N 1
ATOM 1753 C CA . THR A 1 232 ? 25.674 -10.288 -15.419 1.00 93.75 232 THR A CA 1
ATOM 1754 C C . THR A 1 232 ? 24.805 -9.248 -16.108 1.00 93.75 232 THR A C 1
ATOM 1756 O O . THR A 1 232 ? 23.709 -9.585 -16.549 1.00 93.75 232 THR A O 1
ATOM 1759 N N . PRO A 1 233 ? 25.251 -7.978 -16.157 1.00 89.75 233 PRO A N 1
ATOM 1760 C CA . PRO A 1 233 ? 24.480 -6.918 -16.783 1.00 89.75 233 PRO A CA 1
ATOM 1761 C C . PRO A 1 233 ? 24.155 -7.260 -18.236 1.00 89.75 233 PRO A C 1
ATOM 1763 O O . PRO A 1 233 ? 25.006 -7.830 -18.930 1.00 89.75 233 PRO A O 1
ATOM 1766 N N . PRO A 1 234 ? 22.947 -6.917 -18.705 1.00 87.25 234 PRO A N 1
ATOM 1767 C CA . PRO A 1 234 ? 22.596 -7.109 -20.100 1.00 87.25 234 PRO A CA 1
ATOM 1768 C C . PRO A 1 234 ? 23.542 -6.302 -20.995 1.00 87.25 234 PRO A C 1
ATOM 1770 O O . PRO A 1 234 ? 24.163 -5.318 -20.573 1.00 87.25 234 PRO A O 1
ATOM 1773 N N . GLY A 1 235 ? 23.646 -6.720 -22.258 1.00 81.50 235 GLY A N 1
ATOM 1774 C CA . GLY A 1 235 ? 24.311 -5.918 -23.279 1.00 81.50 235 GLY A CA 1
ATOM 1775 C C . GLY A 1 235 ? 23.686 -4.523 -23.379 1.00 81.50 235 GLY A C 1
ATOM 1776 O O . GLY A 1 235 ? 22.577 -4.280 -22.902 1.00 81.50 235 GLY A O 1
ATOM 1777 N N . LYS A 1 236 ? 24.398 -3.579 -24.003 1.00 76.31 236 LYS A N 1
ATOM 1778 C CA . LYS A 1 236 ? 23.832 -2.248 -24.248 1.00 76.31 236 LYS A CA 1
ATOM 1779 C C . LYS A 1 236 ? 22.568 -2.402 -25.093 1.00 76.31 236 LYS A C 1
ATOM 1781 O O . LYS A 1 236 ? 22.647 -2.925 -26.200 1.00 76.31 236 LYS A O 1
ATOM 1786 N N . SER A 1 237 ? 21.437 -1.943 -24.566 1.00 75.38 237 SER A N 1
ATOM 1787 C CA . SER A 1 237 ? 20.222 -1.804 -25.360 1.00 75.38 237 SER A CA 1
ATOM 1788 C C . SER A 1 237 ? 20.438 -0.728 -26.424 1.00 75.38 237 SER A C 1
ATOM 1790 O O . SER A 1 237 ? 21.033 0.314 -26.141 1.00 75.38 237 SER A O 1
ATOM 1792 N N . GLU A 1 238 ? 19.948 -0.972 -27.638 1.00 74.19 238 GLU A N 1
ATOM 1793 C CA . GLU A 1 238 ? 19.885 0.049 -28.691 1.00 74.19 238 GLU A CA 1
ATOM 1794 C C . GLU A 1 238 ? 18.817 1.114 -28.384 1.00 74.19 238 GLU A C 1
ATOM 1796 O O . GLU A 1 238 ? 18.885 2.229 -28.902 1.00 74.19 238 GLU A O 1
ATOM 1801 N N . PHE A 1 239 ? 17.866 0.798 -27.496 1.00 73.81 239 PHE A N 1
ATOM 1802 C CA . PHE A 1 239 ? 16.731 1.646 -27.145 1.00 73.81 239 PHE A CA 1
ATOM 1803 C C . PHE A 1 239 ? 16.589 1.787 -25.621 1.00 73.81 239 PHE A C 1
ATOM 1805 O O . PHE A 1 239 ? 16.599 0.800 -24.889 1.00 73.81 239 PHE A O 1
ATOM 1812 N N . GLY A 1 240 ? 16.430 3.020 -25.135 1.00 76.12 240 GLY A N 1
ATOM 1813 C CA . GLY A 1 240 ? 16.155 3.302 -23.722 1.00 76.12 240 GLY A CA 1
ATOM 1814 C C . GLY A 1 240 ? 17.388 3.417 -22.817 1.00 76.12 240 GLY A C 1
ATOM 1815 O O . GLY A 1 240 ? 18.529 3.170 -23.209 1.00 76.12 240 GLY A O 1
ATOM 1816 N N . ALA A 1 241 ? 17.147 3.859 -21.582 1.00 84.62 241 ALA A N 1
ATOM 1817 C CA . ALA A 1 241 ? 18.170 3.913 -20.543 1.00 84.62 241 ALA A CA 1
ATOM 1818 C C . ALA A 1 241 ? 18.424 2.505 -19.972 1.00 84.62 241 ALA A C 1
ATOM 1820 O O . ALA A 1 241 ? 17.486 1.711 -19.874 1.00 84.62 241 ALA A O 1
ATOM 1821 N N . PRO A 1 242 ? 19.661 2.178 -19.553 1.00 88.19 242 PRO A N 1
ATOM 1822 C CA . PRO A 1 242 ? 19.923 0.909 -18.887 1.00 88.19 242 PRO A CA 1
ATOM 1823 C C . PRO A 1 242 ? 19.101 0.801 -17.597 1.00 88.19 242 PRO A C 1
ATOM 1825 O O . PRO A 1 242 ? 18.971 1.767 -16.843 1.00 88.19 242 PRO A O 1
ATOM 1828 N N . ALA A 1 243 ? 18.572 -0.392 -17.334 1.00 92.62 243 ALA A N 1
ATOM 1829 C CA . ALA A 1 243 ? 17.899 -0.701 -16.082 1.00 92.62 243 ALA A CA 1
ATOM 1830 C C . ALA A 1 243 ? 18.868 -0.623 -14.891 1.00 92.62 243 ALA A C 1
ATOM 1832 O O . ALA A 1 243 ? 19.955 -1.207 -14.919 1.00 92.62 243 ALA A O 1
ATOM 1833 N N . ASP A 1 244 ? 18.446 0.032 -13.808 1.00 95.38 244 ASP A N 1
ATOM 1834 C CA . ASP A 1 244 ? 19.160 -0.009 -12.530 1.00 95.38 244 ASP A CA 1
ATOM 1835 C C . ASP A 1 244 ? 18.721 -1.238 -11.719 1.00 95.38 244 ASP A C 1
ATOM 1837 O O . ASP A 1 244 ? 17.987 -1.158 -10.731 1.00 95.38 244 ASP A O 1
ATOM 1841 N N . TRP A 1 245 ? 19.180 -2.412 -12.157 1.00 96.06 245 TRP A N 1
ATOM 1842 C CA . TRP A 1 245 ? 18.879 -3.694 -11.513 1.00 96.06 245 TRP A CA 1
ATOM 1843 C C . TRP A 1 245 ? 19.302 -3.744 -10.039 1.00 96.06 245 TRP A C 1
ATOM 1845 O O . TRP A 1 245 ? 18.697 -4.468 -9.245 1.00 96.06 245 TRP A O 1
ATOM 1855 N N . LYS A 1 246 ? 20.320 -2.962 -9.651 1.00 97.69 246 LYS A N 1
ATOM 1856 C CA . LYS A 1 246 ? 20.794 -2.884 -8.266 1.00 97.69 246 LYS A CA 1
ATOM 1857 C C . LYS A 1 246 ? 19.810 -2.108 -7.397 1.00 97.69 246 LYS A C 1
ATOM 1859 O O . LYS A 1 246 ? 19.464 -2.594 -6.320 1.00 97.69 246 LYS A O 1
ATOM 1864 N N . ALA A 1 247 ? 19.361 -0.937 -7.850 1.00 97.31 247 ALA A N 1
ATOM 1865 C CA . ALA A 1 247 ? 18.328 -0.176 -7.154 1.00 97.31 247 ALA A CA 1
ATOM 1866 C C . ALA A 1 247 ? 17.023 -0.973 -7.071 1.00 97.31 247 ALA A C 1
ATOM 1868 O O . ALA A 1 247 ? 16.442 -1.077 -5.994 1.00 97.31 247 ALA A O 1
ATOM 1869 N N . PHE A 1 248 ? 16.622 -1.627 -8.164 1.00 97.75 248 PHE A N 1
ATOM 1870 C CA . PHE A 1 248 ? 15.409 -2.436 -8.189 1.00 97.75 248 PHE A CA 1
ATOM 1871 C C . PHE A 1 248 ? 15.462 -3.619 -7.202 1.00 97.75 248 PHE A C 1
ATOM 1873 O O . PHE A 1 248 ? 14.533 -3.818 -6.422 1.00 97.75 248 PHE A O 1
ATOM 1880 N N . ALA A 1 249 ? 16.571 -4.369 -7.147 1.00 97.88 249 ALA A N 1
ATOM 1881 C CA . ALA A 1 249 ? 16.738 -5.438 -6.157 1.00 97.88 249 ALA A CA 1
ATOM 1882 C C . ALA A 1 249 ? 16.679 -4.913 -4.707 1.00 97.88 249 ALA A C 1
ATOM 1884 O O . ALA A 1 249 ? 16.072 -5.552 -3.844 1.00 97.88 249 ALA A O 1
ATOM 1885 N N . ALA A 1 250 ? 17.272 -3.742 -4.445 1.00 98.19 250 ALA A N 1
ATOM 1886 C CA . ALA A 1 250 ? 17.237 -3.098 -3.133 1.00 98.19 250 ALA A CA 1
ATOM 1887 C C . ALA A 1 250 ? 15.828 -2.608 -2.746 1.00 98.19 250 ALA A C 1
ATOM 1889 O O . ALA A 1 250 ? 15.449 -2.689 -1.573 1.00 98.19 250 ALA A O 1
ATOM 1890 N N . ASP A 1 251 ? 15.039 -2.140 -3.715 1.00 97.94 251 ASP A N 1
ATOM 1891 C CA . ASP A 1 251 ? 13.635 -1.785 -3.511 1.00 97.94 251 ASP A CA 1
ATOM 1892 C C . ASP A 1 251 ? 12.815 -3.024 -3.120 1.00 97.94 251 ASP A C 1
ATOM 1894 O O . ASP A 1 251 ? 12.101 -2.982 -2.119 1.00 97.94 251 ASP A O 1
ATOM 1898 N N . LEU A 1 252 ? 12.992 -4.164 -3.802 1.00 98.06 252 LEU A N 1
ATOM 1899 C CA . LEU A 1 252 ? 12.314 -5.422 -3.447 1.00 98.06 252 LEU A CA 1
ATOM 1900 C C . LEU A 1 252 ? 12.676 -5.919 -2.033 1.00 98.06 252 LEU A C 1
ATOM 1902 O O . LEU A 1 252 ? 11.807 -6.381 -1.295 1.00 98.06 252 LEU A O 1
ATOM 1906 N N . ASP A 1 253 ? 13.940 -5.781 -1.621 1.00 97.88 253 ASP A N 1
ATOM 1907 C CA . ASP A 1 253 ? 14.376 -6.027 -0.236 1.00 97.88 253 ASP A CA 1
ATOM 1908 C C . ASP A 1 253 ? 13.689 -5.102 0.778 1.00 97.88 253 ASP A C 1
ATOM 1910 O O . ASP A 1 253 ? 13.393 -5.490 1.912 1.00 97.88 253 ASP A O 1
ATOM 1914 N N . THR A 1 254 ? 13.485 -3.847 0.388 1.00 97.81 254 THR A N 1
ATOM 1915 C CA . THR A 1 254 ? 12.879 -2.823 1.238 1.00 97.81 254 THR A CA 1
ATOM 1916 C C . THR A 1 254 ? 11.378 -3.060 1.403 1.00 97.81 254 THR A C 1
ATOM 1918 O O . THR A 1 254 ? 10.869 -2.900 2.512 1.00 97.81 254 THR A O 1
ATOM 1921 N N . ILE A 1 255 ? 10.687 -3.512 0.352 1.00 97.25 255 ILE A N 1
ATOM 1922 C CA . ILE A 1 255 ? 9.267 -3.901 0.393 1.00 97.25 255 ILE A CA 1
ATOM 1923 C C . ILE A 1 255 ? 9.049 -5.014 1.422 1.00 97.25 255 ILE A C 1
ATOM 1925 O O . ILE A 1 255 ? 8.283 -4.826 2.364 1.00 97.25 255 ILE A O 1
ATOM 1929 N N . GLU A 1 256 ? 9.804 -6.116 1.332 1.00 96.81 256 GLU A N 1
ATOM 1930 C CA . GLU A 1 256 ? 9.678 -7.260 2.251 1.00 96.81 256 GLU A CA 1
ATOM 1931 C C . GLU A 1 256 ? 9.824 -6.843 3.729 1.00 96.81 256 GLU A C 1
ATOM 1933 O O . GLU A 1 256 ? 9.049 -7.256 4.596 1.00 96.81 256 GLU A O 1
ATOM 1938 N N . LYS A 1 257 ? 10.797 -5.972 4.026 1.00 97.56 257 LYS A N 1
ATOM 1939 C CA . LYS A 1 257 ? 11.028 -5.461 5.387 1.00 97.56 257 LYS A CA 1
ATOM 1940 C C . LYS A 1 257 ? 9.892 -4.559 5.864 1.00 97.56 257 LYS A C 1
ATOM 1942 O O . LYS A 1 257 ? 9.455 -4.698 7.010 1.00 97.56 257 LYS A O 1
ATOM 1947 N N . ASN A 1 258 ? 9.436 -3.650 5.005 1.00 97.00 258 ASN A N 1
ATOM 1948 C CA . ASN A 1 258 ? 8.376 -2.700 5.322 1.00 97.00 258 ASN A CA 1
ATOM 1949 C C . ASN A 1 258 ? 7.038 -3.409 5.565 1.00 97.00 258 ASN A C 1
ATOM 1951 O O . ASN A 1 258 ? 6.360 -3.095 6.543 1.00 97.00 258 ASN A O 1
ATOM 1955 N N . ASP A 1 259 ? 6.685 -4.401 4.747 1.00 97.00 259 ASP A N 1
ATOM 1956 C CA . ASP A 1 259 ? 5.439 -5.161 4.900 1.00 97.00 259 ASP A CA 1
ATOM 1957 C C . ASP A 1 259 ? 5.425 -5.964 6.203 1.00 97.00 259 ASP A C 1
ATOM 1959 O O . ASP A 1 259 ? 4.432 -5.965 6.938 1.00 97.00 259 ASP A O 1
ATOM 1963 N N . ALA A 1 260 ? 6.558 -6.578 6.558 1.00 97.75 260 ALA A N 1
ATOM 1964 C CA . ALA A 1 260 ? 6.713 -7.257 7.839 1.00 97.75 260 ALA A CA 1
ATOM 1965 C C . ALA A 1 260 ? 6.627 -6.281 9.030 1.00 97.75 260 ALA A C 1
ATOM 1967 O O . ALA A 1 260 ? 6.068 -6.618 10.078 1.00 97.75 260 ALA A O 1
ATOM 1968 N N . GLU A 1 261 ? 7.172 -5.067 8.910 1.00 97.88 261 GLU A N 1
ATOM 1969 C CA . GLU A 1 261 ? 7.064 -4.030 9.943 1.00 97.88 261 GLU A CA 1
ATOM 1970 C C . GLU A 1 261 ? 5.628 -3.518 10.112 1.00 97.88 261 GLU A C 1
ATOM 1972 O O . GLU A 1 261 ? 5.141 -3.395 11.243 1.00 97.88 261 GLU A O 1
ATOM 1977 N N . LEU A 1 262 ? 4.923 -3.285 9.006 1.00 98.06 262 LEU A N 1
ATOM 1978 C CA . LEU A 1 262 ? 3.514 -2.904 9.009 1.00 98.06 262 LEU A CA 1
ATOM 1979 C C . LEU A 1 262 ? 2.646 -3.984 9.648 1.00 98.06 262 LEU A C 1
ATOM 1981 O O . LEU A 1 262 ? 1.868 -3.696 10.554 1.00 98.06 262 LEU A O 1
ATOM 1985 N N . ALA A 1 263 ? 2.845 -5.243 9.268 1.00 98.25 263 ALA A N 1
ATOM 1986 C CA . ALA A 1 263 ? 2.136 -6.362 9.868 1.00 98.25 263 ALA A CA 1
ATOM 1987 C C . ALA A 1 263 ? 2.348 -6.442 11.389 1.00 98.25 263 ALA A C 1
ATOM 1989 O O . ALA A 1 263 ? 1.389 -6.604 12.148 1.00 98.25 263 ALA A O 1
ATOM 1990 N N . ARG A 1 264 ? 3.594 -6.280 11.860 1.00 98.38 264 ARG A N 1
ATOM 1991 C CA . ARG A 1 264 ? 3.906 -6.244 13.299 1.00 98.38 264 ARG A CA 1
ATOM 1992 C C . ARG A 1 264 ? 3.203 -5.093 14.010 1.00 98.38 264 ARG A C 1
ATOM 1994 O O . ARG A 1 264 ? 2.565 -5.327 15.033 1.00 98.38 264 ARG A O 1
ATOM 2001 N N . SER A 1 265 ? 3.326 -3.874 13.487 1.00 97.62 265 SER A N 1
ATOM 2002 C CA . SER A 1 265 ? 2.772 -2.675 14.127 1.00 97.62 265 SER A CA 1
ATOM 2003 C C . SER A 1 265 ? 1.243 -2.690 14.167 1.00 97.62 265 SER A C 1
ATOM 2005 O O . SER A 1 265 ? 0.674 -2.429 15.226 1.00 97.62 265 SER A O 1
ATOM 2007 N N . THR A 1 266 ? 0.579 -3.112 13.090 1.00 97.75 266 THR A N 1
ATOM 2008 C CA . THR A 1 266 ? -0.883 -3.248 13.047 1.00 97.75 266 THR A CA 1
ATOM 2009 C C . THR A 1 266 ? -1.395 -4.298 14.030 1.00 97.75 266 THR A C 1
ATOM 2011 O O . THR A 1 266 ? -2.321 -4.030 14.795 1.00 97.75 266 THR A O 1
ATOM 2014 N N . CYS A 1 267 ? -0.780 -5.483 14.070 1.00 98.00 267 CYS A N 1
ATOM 2015 C CA . CYS A 1 267 ? -1.228 -6.556 14.961 1.00 98.00 267 CYS A CA 1
ATOM 2016 C C . CYS A 1 267 ? -0.958 -6.260 16.442 1.00 98.00 267 CYS A C 1
ATOM 2018 O O . CYS A 1 267 ? -1.765 -6.638 17.289 1.00 98.00 267 CYS A O 1
ATOM 2020 N N . ALA A 1 268 ? 0.127 -5.547 16.756 1.00 96.56 268 ALA A N 1
ATOM 2021 C CA . ALA A 1 268 ? 0.401 -5.078 18.113 1.00 96.56 268 ALA A CA 1
ATOM 2022 C C . ALA A 1 268 ? -0.517 -3.908 18.521 1.00 96.56 268 ALA A C 1
ATOM 2024 O O . ALA A 1 268 ? -0.962 -3.831 19.665 1.00 96.56 268 ALA A O 1
ATOM 2025 N N . GLY A 1 269 ? -0.825 -3.001 17.587 1.00 94.94 269 GLY A N 1
ATOM 2026 C CA . GLY A 1 269 ? -1.650 -1.813 17.823 1.00 94.94 269 GLY A CA 1
ATOM 2027 C C . GLY A 1 269 ? -3.159 -2.075 17.867 1.00 94.94 269 GLY A C 1
ATOM 2028 O O . GLY A 1 269 ? -3.917 -1.214 18.325 1.00 94.94 269 GLY A O 1
ATOM 2029 N N . TRP A 1 270 ? -3.612 -3.249 17.413 1.00 95.94 270 TRP A N 1
ATOM 2030 C CA . TRP A 1 270 ? -5.031 -3.596 17.338 1.00 95.94 270 TRP A CA 1
ATOM 2031 C C . TRP A 1 270 ? -5.318 -5.020 17.836 1.00 95.94 270 TRP A C 1
ATOM 2033 O O . TRP A 1 270 ? -5.573 -5.945 17.067 1.00 95.94 270 TRP A O 1
ATOM 2043 N N . ALA A 1 271 ? -5.356 -5.183 19.160 1.00 96.69 271 ALA A N 1
ATOM 2044 C CA . ALA A 1 271 ? -5.555 -6.482 19.810 1.00 96.69 271 ALA A CA 1
ATOM 2045 C C . ALA A 1 271 ? -6.822 -7.238 19.357 1.00 96.69 271 ALA A C 1
ATOM 2047 O O . ALA A 1 271 ? -6.796 -8.462 19.231 1.00 96.69 271 ALA A O 1
ATOM 2048 N N . ASP A 1 272 ? -7.927 -6.537 19.080 1.00 96.94 272 ASP A N 1
ATOM 2049 C CA . ASP A 1 272 ? -9.152 -7.181 18.586 1.00 96.94 272 ASP A CA 1
ATOM 2050 C C . ASP A 1 272 ? -8.992 -7.747 17.170 1.00 96.94 272 ASP A C 1
ATOM 2052 O O . ASP A 1 272 ? -9.541 -8.810 16.880 1.00 96.94 272 ASP A O 1
ATOM 2056 N N . LEU A 1 273 ? -8.207 -7.092 16.308 1.00 97.69 273 LEU A N 1
ATOM 2057 C CA . LEU A 1 273 ? -7.847 -7.638 14.998 1.00 97.69 273 LEU A CA 1
ATOM 2058 C C . LEU A 1 273 ? -6.961 -8.871 15.157 1.00 97.69 273 LEU A C 1
ATOM 2060 O O . LEU A 1 273 ? -7.224 -9.895 14.530 1.00 97.69 273 LEU A O 1
ATOM 2064 N N . ALA A 1 274 ? -5.959 -8.800 16.040 1.00 98.06 274 ALA A N 1
ATOM 2065 C CA . ALA A 1 274 ? -5.109 -9.945 16.334 1.00 98.06 274 ALA A CA 1
ATOM 2066 C C . ALA A 1 274 ? -5.934 -11.145 16.816 1.00 98.06 274 ALA A C 1
ATOM 2068 O O . ALA A 1 274 ? -5.782 -12.247 16.297 1.00 98.06 274 ALA A O 1
ATOM 2069 N N . ARG A 1 275 ? -6.879 -10.928 17.740 1.00 98.25 275 ARG A N 1
ATOM 2070 C CA . ARG A 1 275 ? -7.805 -11.969 18.206 1.00 98.25 275 ARG A CA 1
ATOM 2071 C C . ARG A 1 275 ? -8.661 -12.522 17.063 1.00 98.25 275 ARG A C 1
ATOM 2073 O O . ARG A 1 275 ? -8.769 -13.738 16.938 1.00 98.25 275 ARG A O 1
ATOM 2080 N N . ALA A 1 276 ? -9.224 -11.654 16.221 1.00 97.81 276 ALA A N 1
ATOM 2081 C CA . ALA A 1 276 ? -10.048 -12.057 15.081 1.00 97.81 276 ALA A CA 1
ATOM 2082 C C . ALA A 1 276 ? -9.278 -12.897 14.045 1.00 97.81 276 ALA A C 1
ATOM 2084 O O . ALA A 1 276 ? -9.876 -13.735 13.377 1.00 97.81 276 ALA A O 1
ATOM 2085 N N . LEU A 1 277 ? -7.960 -12.712 13.940 1.00 98.19 277 LEU A N 1
ATOM 2086 C CA . LEU A 1 277 ? -7.088 -13.451 13.023 1.00 98.19 277 LEU A CA 1
ATOM 2087 C C . LEU A 1 277 ? -6.426 -14.692 13.644 1.00 98.19 277 LEU A C 1
ATOM 2089 O O . LEU A 1 277 ? -5.616 -15.335 12.975 1.00 98.19 277 LEU A O 1
ATOM 2093 N N . GLY A 1 278 ? -6.783 -15.060 14.879 1.00 98.06 278 GLY A N 1
ATOM 2094 C CA . GLY A 1 278 ? -6.270 -16.260 15.552 1.00 98.06 278 GLY A CA 1
ATOM 2095 C C . GLY A 1 278 ? -5.047 -16.024 16.444 1.00 98.06 278 GLY A C 1
ATOM 2096 O O . GLY A 1 278 ? -4.276 -16.948 16.682 1.00 98.06 278 GLY A O 1
ATOM 2097 N N . GLY A 1 279 ? -4.856 -14.801 16.938 1.00 98.06 279 GLY A N 1
ATOM 2098 C CA . GLY A 1 279 ? -3.739 -14.405 17.795 1.00 98.06 279 GLY A CA 1
ATOM 2099 C C . GLY A 1 279 ? -2.703 -13.545 17.070 1.00 98.06 279 GLY A C 1
ATOM 2100 O O . GLY A 1 279 ? -2.752 -13.351 15.857 1.00 98.06 279 GLY A O 1
ATOM 2101 N N . GLU A 1 280 ? -1.750 -13.001 17.827 1.00 97.75 280 GLU A N 1
ATOM 2102 C CA . GLU A 1 280 ? -0.793 -12.015 17.312 1.00 97.75 280 GLU A CA 1
ATOM 2103 C C . GLU A 1 280 ? 0.124 -12.579 16.217 1.00 97.75 280 GLU A C 1
ATOM 2105 O O . GLU A 1 280 ? 0.335 -11.926 15.197 1.00 97.75 280 GLU A O 1
ATOM 2110 N N . GLU A 1 281 ? 0.628 -13.806 16.372 1.00 98.25 281 GLU A N 1
ATOM 2111 C CA . GLU A 1 281 ? 1.492 -14.430 15.362 1.00 98.25 281 GLU A CA 1
ATOM 2112 C C . GLU A 1 281 ? 0.742 -14.698 14.047 1.00 98.25 281 GLU A C 1
ATOM 2114 O O . GLU A 1 281 ? 1.237 -14.365 12.968 1.00 98.25 281 GLU A O 1
ATOM 2119 N N . ALA A 1 282 ? -0.469 -15.259 14.132 1.00 98.44 282 ALA A N 1
ATOM 2120 C CA . ALA A 1 282 ? -1.310 -15.523 12.967 1.00 98.44 282 ALA A CA 1
ATOM 2121 C C . ALA A 1 282 ? -1.713 -14.219 12.265 1.00 98.44 282 ALA A C 1
ATOM 2123 O O . ALA A 1 282 ? -1.643 -14.129 11.038 1.00 98.44 282 ALA A O 1
ATOM 2124 N N . CYS A 1 283 ? -2.046 -13.187 13.044 1.00 98.69 283 CYS A N 1
ATOM 2125 C CA . CYS A 1 283 ? -2.294 -11.846 12.536 1.00 98.69 283 CYS A CA 1
ATOM 2126 C C . CYS A 1 283 ? -1.100 -11.322 11.741 1.00 98.69 283 CYS A C 1
ATOM 2128 O O . CYS A 1 283 ? -1.286 -10.906 10.604 1.00 98.69 283 CYS A O 1
ATOM 2130 N N . ARG A 1 284 ? 0.122 -11.388 12.291 1.00 98.50 284 ARG A N 1
ATOM 2131 C CA . ARG A 1 284 ? 1.328 -10.874 11.621 1.00 98.50 284 ARG A CA 1
ATOM 2132 C C . ARG A 1 284 ? 1.548 -11.548 10.266 1.00 98.50 284 ARG A C 1
ATOM 2134 O O . ARG A 1 284 ? 1.694 -10.856 9.267 1.00 98.50 284 ARG A O 1
ATOM 2141 N N . LYS A 1 285 ? 1.494 -12.883 10.206 1.00 98.44 285 LYS A N 1
ATOM 2142 C CA . LYS A 1 285 ? 1.687 -13.629 8.946 1.00 98.44 285 LYS A CA 1
ATOM 2143 C C . LYS A 1 285 ? 0.644 -13.253 7.890 1.00 98.44 285 LYS A C 1
ATOM 2145 O O . LYS A 1 285 ? 0.987 -13.044 6.730 1.00 98.44 285 LYS A O 1
ATOM 2150 N N . LYS A 1 286 ? -0.625 -13.136 8.291 1.00 98.56 286 LYS A N 1
ATOM 2151 C CA . LYS A 1 286 ? -1.714 -12.789 7.372 1.00 98.56 286 LYS A CA 1
ATOM 2152 C C . LYS A 1 286 ? -1.683 -11.322 6.939 1.00 98.56 286 LYS A C 1
ATOM 2154 O O . LYS A 1 286 ? -1.910 -11.021 5.769 1.00 98.56 286 LYS A O 1
ATOM 2159 N N . ALA A 1 287 ? -1.400 -10.413 7.869 1.00 98.38 287 ALA A N 1
ATOM 2160 C CA . ALA A 1 287 ? -1.312 -8.982 7.607 1.00 98.38 287 ALA A CA 1
ATOM 2161 C C . ALA A 1 287 ? -0.135 -8.645 6.682 1.00 98.38 287 ALA A C 1
ATOM 2163 O O . ALA A 1 287 ? -0.261 -7.755 5.851 1.00 98.38 287 ALA A O 1
ATOM 2164 N N . GLU A 1 288 ? 0.973 -9.384 6.764 1.00 98.38 288 GLU A N 1
ATOM 2165 C CA . GLU A 1 288 ? 2.098 -9.231 5.837 1.00 98.38 288 GLU A CA 1
ATOM 2166 C C . GLU A 1 288 ? 1.655 -9.475 4.388 1.00 98.38 288 GLU A C 1
ATOM 2168 O O . GLU A 1 288 ? 1.874 -8.629 3.528 1.00 98.38 288 GLU A O 1
ATOM 2173 N N . LEU A 1 289 ? 0.926 -10.566 4.125 1.00 98.25 289 LEU A N 1
ATOM 2174 C CA . LEU A 1 289 ? 0.381 -10.852 2.790 1.00 98.25 289 LEU A CA 1
ATOM 2175 C C . LEU A 1 289 ? -0.664 -9.822 2.334 1.00 98.25 289 LEU A C 1
ATOM 2177 O O . LEU A 1 289 ? -0.799 -9.565 1.138 1.00 98.25 289 LEU A O 1
ATOM 2181 N N . TYR A 1 290 ? -1.393 -9.224 3.276 1.00 98.19 290 TYR A N 1
ATOM 2182 C CA . TYR A 1 290 ? -2.308 -8.118 2.996 1.00 98.19 290 TYR A CA 1
ATOM 2183 C C . TYR A 1 290 ? -1.566 -6.835 2.590 1.00 98.19 290 TYR A C 1
ATOM 2185 O O . TYR A 1 290 ? -2.011 -6.161 1.663 1.00 98.19 290 TYR A O 1
ATOM 2193 N N . TYR A 1 291 ? -0.441 -6.503 3.231 1.00 98.19 291 TYR A N 1
ATOM 2194 C CA . TYR A 1 291 ? 0.353 -5.318 2.886 1.00 98.19 291 TYR A CA 1
ATOM 2195 C C . TYR A 1 291 ? 1.144 -5.488 1.588 1.00 98.19 291 TYR A C 1
ATOM 2197 O O . TYR A 1 291 ? 1.085 -4.587 0.752 1.00 98.19 291 TYR A O 1
ATOM 2205 N N . VAL A 1 292 ? 1.722 -6.674 1.351 1.00 96.50 292 VAL A N 1
ATOM 2206 C CA . VAL A 1 292 ? 2.369 -7.022 0.072 1.00 96.50 292 VAL A CA 1
ATOM 2207 C C . VAL A 1 292 ? 1.445 -6.722 -1.108 1.00 96.50 292 VAL A C 1
ATOM 2209 O O . VAL A 1 292 ? 1.880 -6.217 -2.139 1.00 96.50 292 VAL A O 1
ATOM 2212 N N . LEU A 1 293 ? 0.148 -6.983 -0.956 1.00 95.25 293 LEU A N 1
ATOM 2213 C CA . LEU A 1 293 ? -0.823 -6.776 -2.019 1.00 95.25 293 LEU A CA 1
ATOM 2214 C C . LEU A 1 293 ? -1.204 -5.309 -2.271 1.00 95.25 293 LEU A C 1
ATOM 2216 O O . LEU A 1 293 ? -1.651 -4.975 -3.363 1.00 95.25 293 LEU A O 1
ATOM 2220 N N . GLN A 1 294 ? -1.091 -4.429 -1.276 1.00 93.06 294 GLN A N 1
ATOM 2221 C CA . GLN A 1 294 ? -1.499 -3.030 -1.449 1.00 93.06 294 GLN A CA 1
ATOM 2222 C C . GLN A 1 294 ? -0.586 -2.282 -2.413 1.00 93.06 294 GLN A C 1
ATOM 2224 O O . GLN A 1 294 ? -1.046 -1.383 -3.107 1.00 93.06 294 GLN A O 1
ATOM 2229 N N . GLY A 1 295 ? 0.695 -2.644 -2.427 1.00 84.06 295 GLY A N 1
ATOM 2230 C CA . GLY A 1 295 ? 1.711 -1.982 -3.228 1.00 84.06 295 GLY A CA 1
ATOM 2231 C C . GLY A 1 295 ? 2.075 -2.695 -4.530 1.00 84.06 295 GLY A C 1
ATOM 2232 O O . GLY A 1 295 ? 2.918 -2.183 -5.255 1.00 84.06 295 GLY A O 1
ATOM 2233 N N . ASN A 1 296 ? 1.503 -3.872 -4.802 1.00 88.31 296 ASN A N 1
ATOM 2234 C CA . ASN A 1 296 ? 1.942 -4.739 -5.895 1.00 88.31 296 ASN A CA 1
ATOM 2235 C C . ASN A 1 296 ? 0.736 -5.452 -6.530 1.00 88.31 296 ASN A C 1
ATOM 2237 O O . ASN A 1 296 ? -0.074 -6.067 -5.828 1.00 88.31 296 ASN A O 1
ATOM 2241 N N . GLY A 1 297 ? 0.617 -5.374 -7.856 1.00 83.69 297 GLY A N 1
ATOM 2242 C CA . GLY A 1 297 ? -0.468 -5.992 -8.617 1.00 83.69 297 GLY A CA 1
ATOM 2243 C C . GLY A 1 297 ? -0.383 -7.520 -8.659 1.00 83.69 297 GLY A C 1
ATOM 2244 O O . GLY A 1 297 ? 0.680 -8.111 -8.456 1.00 83.69 297 GLY A O 1
ATOM 2245 N N . ASP A 1 298 ? -1.512 -8.180 -8.939 1.00 86.25 298 ASP A N 1
ATOM 2246 C CA . ASP A 1 298 ? -1.506 -9.622 -9.200 1.00 86.25 298 ASP A CA 1
ATOM 2247 C C . ASP A 1 298 ? -0.773 -9.878 -10.528 1.00 86.25 298 ASP A C 1
ATOM 2249 O O . ASP A 1 298 ? -1.173 -9.331 -11.557 1.00 86.25 298 ASP A O 1
ATOM 2253 N N . PRO A 1 299 ? 0.285 -10.707 -10.549 1.00 80.44 299 PRO A N 1
ATOM 2254 C CA . PRO A 1 299 ? 1.017 -10.988 -11.781 1.00 80.44 299 PRO A CA 1
ATOM 2255 C C . PRO A 1 299 ? 0.166 -11.671 -12.860 1.00 80.44 299 PRO A C 1
ATOM 2257 O O . PRO A 1 299 ? 0.591 -11.704 -14.005 1.00 80.44 299 PRO A O 1
ATOM 2260 N N . SER A 1 300 ? -1.000 -12.232 -1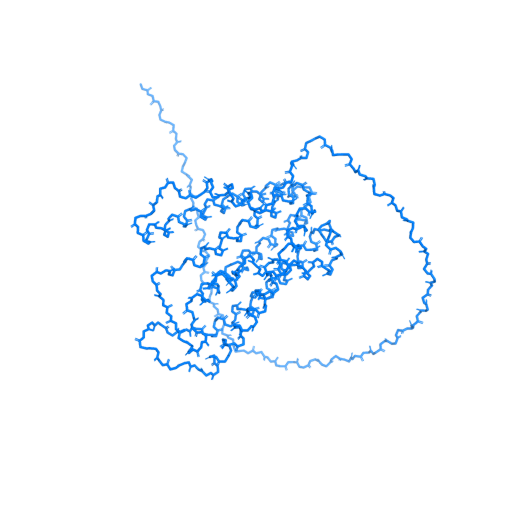2.519 1.00 82.94 300 SER A N 1
ATOM 2261 C CA . SER A 1 300 ? -1.933 -12.817 -13.493 1.00 82.94 300 SER A CA 1
ATOM 2262 C C . SER A 1 300 ? -2.846 -11.803 -14.189 1.00 82.94 300 SER A C 1
ATOM 2264 O O . SER A 1 300 ? -3.576 -12.178 -15.102 1.00 82.94 300 SER A O 1
ATOM 2266 N N . GLU A 1 301 ? -2.814 -10.537 -13.771 1.00 79.50 301 GLU A N 1
ATOM 2267 C CA . GLU A 1 301 ? -3.574 -9.443 -14.389 1.00 79.50 301 GLU A CA 1
ATOM 2268 C C . GLU A 1 301 ? -2.740 -8.653 -15.423 1.00 79.50 301 GLU A C 1
ATOM 2270 O O . GLU A 1 301 ? -3.221 -7.649 -15.948 1.00 79.50 301 GLU A O 1
ATOM 2275 N N . ARG A 1 302 ? -1.508 -9.096 -15.721 1.00 71.44 302 ARG A N 1
ATOM 2276 C CA . ARG A 1 302 ? -0.583 -8.496 -16.700 1.00 71.44 302 ARG A CA 1
ATOM 2277 C C . ARG A 1 302 ? -0.314 -9.444 -17.859 1.00 71.44 302 ARG A C 1
ATOM 2279 O O . ARG A 1 302 ? -0.205 -8.932 -18.992 1.00 71.44 302 ARG A O 1
#

Foldseek 3Di:
DDDDDDDDDDDDDDPPDDDDDDDDPDDDDDDDDDDDDDDDDDDDDDDDDDDDDDDDDPDPPDDDPPQDDADPDLVVLLVVLCVVLADPDDDPDLVSVLVRLVSSLVSLVVLLVVLLCLQLVVCVPVPVPLSVLVVVLVVLLVVLQVLLLVLQLQVVFADLVQRDGDDDSCRPVSSSVLSSLLSSLSSSVSRCNSSVPLLSNLVVLVVCLVQLVQLLVVLVVLLVSLVVCVVVPGDDDPDDDRDPSVVSNVSSVVNLVSLLVSQLSVLVSRVVNQVSQPHSVSSSVSSSSVSSPSSHPRPVVD

Secondary structure (DSSP, 8-state):
--PPPP-------------PPPPP--------------------PPPPPPPP------------TTPPPPP--HHHHHHHHHHHHS-SS--SSHHHHHHHHHHHHHHHHHHHHHHHHHHHHHHHHH-HHHHHHHHHHHHHHHHHHHHHHHHHHHHHHB-TTT--B---TTTTHHHHHHHHHHHHHHHHHHHHHHTT-HHHHHHHHHHHHHHHHHHHHHHHHHHHHHHHHHHSPPPPPSSSPPP-HHHHHHHHHHHHHHHHHHHHHHHHH-HHHHHHTTSHHHHHHHHHHHHHHHSS--GGG-

pLDDT: mean 84.83, std 20.12, range [37.91, 98.75]

Radius of gyration: 25.48 Å; chains: 1; bounding box: 67×88×66 Å